Protein AF-A0A951WIL8-F1 (afdb_monomer_lite)

Foldseek 3Di:
DWKWWAAPVRDIDIDPPWQEEEEAQGRTPDIDDPDPWQEAEDEPVVVVVQQADQLLVLLVPFPDDPVRVVVLLVPDPCVVRSRPRLNVDDPVVNLVSVLSSCVRRVILEYEYEAVVVPDDLVSVVVSLVSCQPRPHHYYYYHNADHDPVSGPWYQYPVGIDLDPDDFFPVVVVRHDPFDKDKFWWAWEDDPPWIWIDTQPFTFTDDPVCCVQCVVRHGATKIKIDGLVQKDKALDDDPRWDKFFWDWDDDDPPWTWTWGDHHPDIDIYTDPDDRPDRIITMHGDQQRMWMAHPPVRTTPPPDSD

Sequence (304 aa):
MDLSIRFNSGQFYKLENAKRVFLPSTRVQSIQSETKPRVLMITPQIFERYLEKRLIDLFSSTNKSESQLKEIIKRSRFTKVLKSQFQEIALHLQIEVLQTMIECTEPDVIHLKSPDLFLQPGEIQRLLGSLFTYSGSVIVESIKPPLPEFFEYIVTETGLMDSYLPTSMDQINSFENGPRFTLSAQIIQNGTNWILCLDDLNFILPKDDCASMMGLVNQDMLANIGETSLEVSIREKAEGLKVPVKILPKRGLRLLGMIHTGKNTIFVPLPKRPPTPYLWLSIIPEQLYLFHSHTRQRIYPHKS

Structure (mmCIF, N/CA/C/O backbone):
data_AF-A0A951WIL8-F1
#
_entry.id   AF-A0A951WIL8-F1
#
loop_
_atom_site.group_PDB
_atom_site.id
_atom_site.type_symbol
_atom_site.label_atom_id
_atom_site.label_alt_id
_atom_site.label_comp_id
_atom_site.label_asym_id
_atom_site.label_entity_id
_atom_site.label_seq_id
_atom_site.pdbx_PDB_ins_code
_atom_site.Cartn_x
_atom_site.Cartn_y
_atom_site.Cartn_z
_atom_site.occupancy
_atom_site.B_iso_or_equiv
_atom_site.auth_seq_id
_atom_site.auth_comp_id
_atom_site.auth_asym_id
_atom_site.auth_atom_id
_atom_site.pdbx_PDB_model_num
ATOM 1 N N . MET A 1 1 ? -15.856 -17.133 7.878 1.00 65.25 1 MET A N 1
ATOM 2 C CA . MET A 1 1 ? -16.842 -16.105 8.261 1.00 65.25 1 MET A CA 1
ATOM 3 C C . MET A 1 1 ? -17.208 -15.405 6.981 1.00 65.25 1 MET A C 1
ATOM 5 O O . MET A 1 1 ? -16.298 -14.942 6.305 1.00 65.25 1 MET A O 1
ATOM 9 N N . ASP A 1 2 ? -18.487 -15.400 6.633 1.00 78.50 2 ASP A N 1
ATOM 10 C CA . ASP A 1 2 ? -18.939 -14.824 5.373 1.00 78.50 2 ASP A CA 1
ATOM 11 C C . ASP A 1 2 ? -19.309 -13.361 5.598 1.00 78.50 2 ASP A C 1
ATOM 13 O O . ASP A 1 2 ? -20.130 -13.032 6.463 1.00 78.50 2 ASP A O 1
ATOM 17 N N . LEU A 1 3 ? -18.664 -12.479 4.838 1.00 80.88 3 LEU A N 1
ATOM 18 C CA . LEU A 1 3 ? -18.928 -11.046 4.862 1.00 80.88 3 LEU A CA 1
ATOM 19 C C . LEU A 1 3 ? -19.879 -10.693 3.724 1.00 80.88 3 LEU A C 1
ATOM 21 O O . LEU A 1 3 ? -19.786 -11.214 2.620 1.00 80.88 3 LEU A O 1
ATOM 25 N N . SER A 1 4 ? -20.803 -9.784 3.992 1.00 83.19 4 SER A N 1
ATOM 26 C CA . SER A 1 4 ? -21.752 -9.265 3.016 1.00 83.19 4 SER A CA 1
ATOM 27 C C . SER A 1 4 ? -21.659 -7.747 2.990 1.00 83.19 4 SER A C 1
ATOM 29 O O . SER A 1 4 ? -21.859 -7.086 4.009 1.00 83.19 4 SER A O 1
ATOM 31 N N . ILE A 1 5 ? -21.349 -7.182 1.828 1.00 85.38 5 ILE A N 1
ATOM 32 C CA . ILE A 1 5 ? -21.175 -5.739 1.645 1.00 85.38 5 ILE A CA 1
ATOM 33 C C . ILE A 1 5 ? -22.284 -5.224 0.744 1.00 85.38 5 ILE A C 1
ATOM 35 O O . ILE A 1 5 ? -22.500 -5.742 -0.352 1.00 85.38 5 ILE A O 1
ATOM 39 N N . ARG A 1 6 ? -22.976 -4.182 1.210 1.00 84.00 6 ARG A N 1
ATOM 40 C CA . ARG A 1 6 ? -24.031 -3.508 0.459 1.00 84.00 6 ARG A CA 1
ATOM 41 C C . ARG A 1 6 ? -23.663 -2.053 0.212 1.00 84.00 6 ARG A C 1
ATOM 43 O O . ARG A 1 6 ? -23.378 -1.314 1.156 1.00 84.00 6 ARG A O 1
ATOM 50 N N . PHE A 1 7 ? -23.737 -1.636 -1.045 1.00 82.81 7 PHE A N 1
ATOM 51 C CA . PHE A 1 7 ? -23.522 -0.253 -1.460 1.00 82.81 7 PHE A CA 1
ATOM 52 C C . PHE A 1 7 ? -24.840 0.507 -1.581 1.00 82.81 7 PHE A C 1
ATOM 54 O O . PHE A 1 7 ? -25.894 -0.077 -1.839 1.00 82.81 7 PHE A O 1
ATOM 61 N N . ASN A 1 8 ? -24.772 1.834 -1.470 1.00 81.69 8 ASN A N 1
ATOM 62 C CA . ASN A 1 8 ? -25.915 2.712 -1.722 1.00 81.69 8 ASN A CA 1
ATOM 63 C C . ASN A 1 8 ? -26.458 2.606 -3.156 1.00 81.69 8 ASN A C 1
ATOM 65 O O . ASN A 1 8 ? -27.623 2.918 -3.381 1.00 81.69 8 ASN A O 1
ATOM 69 N N . SER A 1 9 ? -25.645 2.141 -4.111 1.00 78.31 9 SER A N 1
ATOM 70 C CA . SER A 1 9 ? -26.076 1.814 -5.478 1.00 78.31 9 SER A CA 1
ATOM 71 C C . SER A 1 9 ? -27.037 0.618 -5.545 1.00 78.31 9 SER A C 1
ATOM 73 O O . SER A 1 9 ? -27.582 0.329 -6.605 1.00 78.31 9 SER A O 1
ATOM 75 N N . GLY A 1 10 ? -27.241 -0.096 -4.433 1.00 80.00 10 GLY A N 1
ATOM 76 C CA . GLY A 1 10 ? -28.026 -1.327 -4.368 1.00 80.00 10 GLY A CA 1
ATOM 77 C C . GLY A 1 10 ? -27.222 -2.586 -4.690 1.00 80.00 10 GLY A C 1
ATOM 78 O O . GLY A 1 10 ? -27.746 -3.684 -4.520 1.00 80.00 10 GLY A O 1
ATOM 79 N N . GLN A 1 11 ? -25.957 -2.452 -5.102 1.00 81.81 11 GLN A N 1
ATOM 80 C CA . GLN A 1 11 ? -25.078 -3.596 -5.320 1.00 81.81 11 GLN A CA 1
ATOM 81 C C . GLN A 1 11 ? -24.770 -4.336 -4.019 1.00 81.81 11 GLN A C 1
ATOM 83 O O . GLN A 1 11 ? -24.640 -3.735 -2.945 1.00 81.81 11 GLN A O 1
ATOM 88 N N . PHE A 1 12 ? -24.621 -5.651 -4.152 1.00 84.44 12 PHE A N 1
ATOM 89 C CA . PHE A 1 12 ? -24.407 -6.578 -3.057 1.00 84.44 12 PHE A CA 1
ATOM 90 C C . PHE A 1 12 ? -23.293 -7.561 -3.408 1.00 84.44 12 PHE A C 1
ATOM 92 O O . PHE A 1 12 ? -23.324 -8.170 -4.476 1.00 84.44 12 PHE A O 1
ATOM 99 N N . TYR A 1 13 ? -22.348 -7.737 -2.485 1.00 85.56 13 TYR A N 1
ATOM 100 C CA . TYR A 1 13 ? -21.239 -8.675 -2.627 1.00 85.56 13 TYR A CA 1
ATOM 101 C C . TYR A 1 13 ? -21.168 -9.582 -1.407 1.00 85.56 13 TYR A C 1
ATOM 103 O O . TYR A 1 13 ? -21.036 -9.097 -0.281 1.00 85.56 13 TYR A O 1
ATOM 111 N N . LYS A 1 14 ? -21.232 -10.895 -1.645 1.00 86.69 14 LYS A N 1
ATOM 112 C CA . LYS A 1 14 ? -20.946 -11.920 -0.642 1.00 86.69 14 LYS A CA 1
ATOM 113 C C . LYS A 1 14 ? -19.489 -12.350 -0.796 1.00 86.69 14 LYS A C 1
ATOM 115 O O . LYS A 1 14 ? -19.085 -12.758 -1.880 1.00 86.69 14 LYS A O 1
ATOM 120 N N . LEU A 1 15 ? -18.714 -12.228 0.272 1.00 83.06 15 LEU A N 1
ATOM 121 C CA . LEU A 1 15 ? -17.312 -12.616 0.333 1.00 83.06 15 LEU A CA 1
ATOM 122 C C . LEU A 1 15 ? -17.178 -13.828 1.251 1.00 83.06 15 LEU A C 1
ATOM 124 O O . LEU A 1 15 ? -17.269 -13.709 2.476 1.00 83.06 15 LEU A O 1
ATOM 128 N N . GLU A 1 16 ? -16.971 -14.992 0.647 1.00 82.06 16 GLU A N 1
ATOM 129 C CA . GLU A 1 16 ? -16.794 -16.245 1.375 1.00 82.06 16 GLU A CA 1
ATOM 130 C C . GLU A 1 16 ? -15.354 -16.356 1.877 1.00 82.06 16 GLU A C 1
ATOM 132 O O . GLU A 1 16 ? -14.396 -16.174 1.126 1.00 82.06 16 GLU A O 1
ATOM 137 N N . ASN A 1 17 ? -15.196 -16.649 3.168 1.00 76.75 17 ASN A N 1
ATOM 138 C CA . ASN A 1 17 ? -13.893 -16.821 3.828 1.00 76.75 17 ASN A CA 1
ATOM 139 C C . ASN A 1 17 ? -12.924 -15.626 3.751 1.00 76.75 17 ASN A C 1
ATOM 141 O O . ASN A 1 17 ? -11.747 -15.783 4.081 1.00 76.75 17 ASN A O 1
ATOM 145 N N . ALA A 1 18 ? -13.395 -14.437 3.372 1.00 79.62 18 ALA A N 1
ATOM 146 C CA . ALA A 1 18 ? -12.561 -13.246 3.334 1.00 79.62 18 ALA A CA 1
ATOM 147 C C . ALA A 1 18 ? -12.129 -12.837 4.741 1.00 79.62 18 ALA A C 1
ATOM 149 O O . ALA A 1 18 ? -12.969 -12.550 5.595 1.00 79.62 18 ALA A O 1
ATOM 150 N N . LYS A 1 19 ? -10.815 -12.763 4.971 1.00 84.50 19 LYS A N 1
ATOM 151 C CA . LYS A 1 19 ? -10.286 -12.215 6.222 1.00 84.50 19 LYS A CA 1
ATOM 152 C C . LYS A 1 19 ? -10.034 -10.727 6.108 1.00 84.50 19 LYS A C 1
ATOM 154 O O . LYS A 1 19 ? -10.200 -10.008 7.085 1.00 84.50 19 LYS A O 1
ATOM 159 N N . ARG A 1 20 ? -9.604 -10.234 4.946 1.00 87.56 20 ARG A N 1
ATOM 160 C CA . ARG A 1 20 ? -9.191 -8.830 4.803 1.00 87.56 20 ARG A CA 1
AT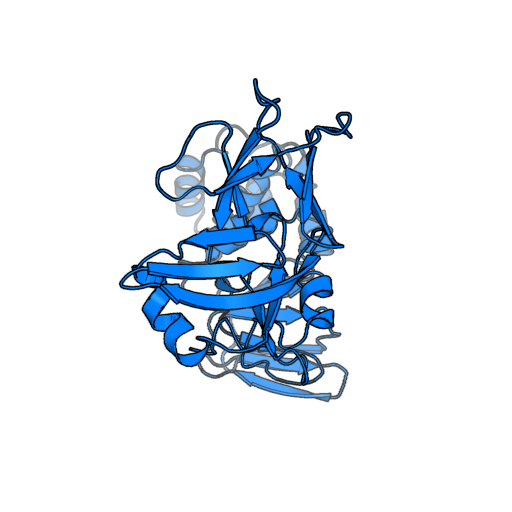OM 161 C C . ARG A 1 20 ? -9.763 -8.206 3.546 1.00 87.56 20 ARG A C 1
ATOM 163 O O . ARG A 1 20 ? -9.536 -8.706 2.447 1.00 87.56 20 ARG A O 1
ATOM 170 N N . VAL A 1 21 ? -10.488 -7.104 3.721 1.00 88.50 21 VAL A N 1
ATOM 171 C CA . VAL A 1 21 ? -11.230 -6.436 2.648 1.00 88.50 21 VAL A CA 1
ATOM 172 C C . VAL A 1 21 ? -10.950 -4.938 2.641 1.00 88.50 21 VAL A C 1
ATOM 174 O O . VAL A 1 21 ? -11.086 -4.265 3.662 1.00 88.50 21 VAL A O 1
ATOM 177 N N . PHE A 1 22 ? -10.599 -4.405 1.477 1.00 87.44 22 PHE A N 1
ATOM 178 C CA . PHE A 1 22 ? -10.530 -2.971 1.233 1.00 87.44 22 PHE A CA 1
ATOM 179 C C . PHE A 1 22 ? -11.769 -2.489 0.469 1.00 87.44 22 PHE A C 1
ATOM 181 O O . PHE A 1 22 ? -12.187 -3.096 -0.515 1.00 87.44 22 PHE A O 1
ATOM 188 N N . LEU A 1 23 ? -12.344 -1.376 0.911 1.00 85.94 23 LEU A N 1
ATOM 189 C CA . LEU A 1 23 ? -13.447 -0.667 0.275 1.00 85.94 23 LEU A CA 1
ATOM 190 C C . LEU A 1 23 ? -12.923 0.723 -0.126 1.00 85.94 23 LEU A C 1
ATOM 192 O O . LEU A 1 23 ? -12.769 1.595 0.735 1.00 85.94 23 LEU A O 1
ATOM 196 N N . PRO A 1 24 ? -12.620 0.974 -1.409 1.00 75.44 24 PRO A N 1
ATOM 197 C CA . PRO A 1 24 ? -12.312 2.316 -1.884 1.00 75.44 24 PRO A CA 1
ATOM 198 C C . PRO A 1 24 ? -13.521 3.195 -1.592 1.00 75.44 24 PRO A C 1
ATOM 200 O O . PRO A 1 24 ? -14.635 2.743 -1.828 1.00 75.44 24 PRO A O 1
ATOM 203 N N . SER A 1 25 ? -13.313 4.402 -1.060 1.00 65.81 25 SER A N 1
ATOM 204 C CA . SER A 1 25 ? -14.345 5.340 -0.594 1.00 65.81 25 SER A CA 1
ATOM 205 C C . SER A 1 25 ? -15.556 5.373 -1.523 1.00 65.81 25 SER A C 1
ATOM 207 O O . SER A 1 25 ? -15.626 6.119 -2.498 1.00 65.81 25 SER A O 1
ATOM 209 N N . THR A 1 26 ? -16.533 4.571 -1.160 1.00 59.41 26 THR A N 1
ATOM 210 C CA . THR A 1 26 ? -17.804 4.371 -1.830 1.00 59.41 26 THR A CA 1
ATOM 211 C C . THR A 1 26 ? -18.828 4.385 -0.720 1.00 59.41 26 THR A C 1
ATOM 213 O O . THR A 1 26 ? -18.512 4.085 0.436 1.00 59.41 26 THR A O 1
ATOM 216 N N . ARG A 1 27 ? -20.052 4.826 -1.006 1.00 68.69 27 ARG A N 1
ATOM 217 C CA . ARG A 1 27 ? -21.037 4.987 0.067 1.00 68.69 27 ARG A CA 1
ATOM 218 C C . ARG A 1 27 ? -21.569 3.605 0.463 1.00 68.69 27 ARG A C 1
ATOM 220 O O . ARG A 1 27 ? -22.613 3.169 -0.021 1.00 68.69 27 ARG A O 1
ATOM 227 N N . VAL A 1 28 ? -20.813 2.904 1.307 1.00 71.31 28 VAL A N 1
ATOM 228 C CA . VAL A 1 28 ? -21.174 1.616 1.900 1.00 71.31 28 VAL A CA 1
ATOM 229 C C . VAL A 1 28 ? -22.391 1.848 2.785 1.00 71.31 28 VAL A C 1
ATOM 231 O O . VAL A 1 28 ? -22.339 2.614 3.749 1.00 71.31 28 VAL A O 1
ATOM 234 N N . GLN A 1 29 ? -23.496 1.196 2.439 1.00 73.00 29 GLN A N 1
ATOM 235 C CA . GLN A 1 29 ? -24.740 1.286 3.192 1.00 73.00 29 GLN A CA 1
ATOM 236 C C . GLN A 1 29 ? -24.631 0.482 4.486 1.00 73.00 29 GLN A C 1
ATOM 238 O O . GLN A 1 29 ? -25.027 0.938 5.557 1.00 73.00 29 GLN A O 1
ATOM 243 N N . SER A 1 30 ? -24.109 -0.739 4.377 1.00 72.19 30 SER A N 1
ATOM 244 C CA . SER A 1 30 ? -23.950 -1.642 5.509 1.00 72.19 30 SER A CA 1
ATOM 245 C C . SER A 1 30 ? -22.960 -2.751 5.195 1.00 72.19 30 SER A C 1
ATOM 247 O O . SER A 1 30 ? -22.925 -3.262 4.075 1.00 72.19 30 SER A O 1
ATOM 249 N N . ILE A 1 31 ? -22.250 -3.184 6.231 1.00 71.88 31 ILE A N 1
ATOM 250 C CA . ILE A 1 31 ? -21.507 -4.438 6.251 1.00 71.88 31 ILE A CA 1
ATOM 251 C C . ILE A 1 31 ? -22.271 -5.372 7.179 1.00 71.88 31 ILE A C 1
ATOM 253 O O . ILE A 1 31 ? -22.568 -5.018 8.321 1.00 71.88 31 ILE A O 1
ATOM 257 N N . GLN A 1 32 ? -22.621 -6.541 6.670 1.00 67.69 32 GLN A N 1
ATOM 258 C CA . GLN A 1 32 ? -23.307 -7.589 7.405 1.00 67.69 32 GLN A CA 1
ATOM 259 C C . GLN A 1 32 ? -22.428 -8.835 7.437 1.00 67.69 32 GLN A C 1
ATOM 261 O O . GLN A 1 32 ? -21.607 -9.064 6.554 1.00 67.69 32 GLN A O 1
ATOM 266 N N . SER A 1 33 ? -22.604 -9.635 8.474 1.00 65.50 33 SER A N 1
ATOM 267 C CA . SER A 1 33 ? -22.011 -10.959 8.598 1.00 65.50 33 SER A CA 1
ATOM 268 C C . SER A 1 33 ? -23.130 -11.934 8.921 1.00 65.50 33 SER A C 1
ATOM 270 O O . SER A 1 33 ? -24.088 -11.562 9.604 1.00 65.50 33 SER A O 1
ATOM 272 N N . GLU A 1 34 ? -23.007 -13.169 8.439 1.00 62.53 34 GLU A N 1
ATOM 273 C CA . GLU A 1 34 ? -23.993 -14.226 8.686 1.00 62.53 34 GLU A CA 1
ATOM 274 C C . GLU A 1 34 ? -24.161 -14.541 10.182 1.00 62.53 34 GLU A C 1
ATOM 276 O O . GLU A 1 34 ? -25.260 -14.846 10.643 1.00 62.53 34 GLU A O 1
ATOM 281 N N . THR A 1 35 ? -23.095 -14.398 10.972 1.00 63.50 35 THR A N 1
ATOM 282 C CA . THR A 1 35 ? -23.150 -14.438 12.440 1.00 63.50 35 THR A CA 1
ATOM 283 C C . THR A 1 35 ? -23.164 -13.019 13.002 1.00 63.50 35 THR A C 1
ATOM 285 O O . THR A 1 35 ? -22.538 -12.144 12.411 1.00 63.50 35 THR A O 1
ATOM 288 N N . LYS A 1 36 ? -23.846 -12.773 14.138 1.00 67.38 36 LYS A N 1
ATOM 289 C CA . LYS A 1 36 ? -23.765 -11.495 14.880 1.00 67.38 36 LYS A CA 1
ATOM 290 C C . LYS A 1 36 ? -22.352 -11.347 15.456 1.00 67.38 36 LYS A C 1
ATOM 292 O O . LYS A 1 36 ? -22.097 -11.926 16.513 1.00 67.38 36 LYS A O 1
ATOM 297 N N . PRO A 1 37 ? -21.439 -10.602 14.816 1.00 74.19 37 PRO A N 1
ATOM 298 C CA . PRO A 1 37 ? -20.071 -10.537 15.281 1.00 74.19 37 PRO A CA 1
ATOM 299 C C . PRO A 1 37 ? -19.943 -9.449 16.336 1.00 74.19 37 PRO A C 1
ATOM 301 O O . PRO A 1 37 ? -20.662 -8.446 16.324 1.00 74.19 37 PRO A O 1
ATOM 304 N N . ARG A 1 38 ? -18.953 -9.586 17.207 1.00 80.94 38 ARG A N 1
ATOM 305 C CA . ARG A 1 38 ? -18.407 -8.457 17.952 1.00 80.94 38 ARG A CA 1
ATOM 306 C C . ARG A 1 38 ? -17.649 -7.585 16.961 1.00 80.94 38 ARG A C 1
ATOM 308 O O . ARG A 1 38 ? -16.561 -7.939 16.517 1.00 80.94 38 ARG A O 1
ATOM 315 N N . VAL A 1 39 ? -18.242 -6.463 16.578 1.00 82.75 39 VAL A N 1
ATOM 316 C CA . VAL A 1 39 ? -17.628 -5.528 15.632 1.00 82.75 39 VAL A CA 1
ATOM 317 C C . VAL A 1 39 ? -16.997 -4.373 16.397 1.00 82.75 39 VAL A C 1
ATOM 319 O O . VAL A 1 39 ? -17.682 -3.686 17.155 1.00 82.75 39 VAL A O 1
ATOM 322 N N . LEU A 1 40 ? -15.711 -4.123 16.158 1.00 86.50 40 LEU A N 1
ATOM 323 C CA . LEU A 1 40 ? -15.056 -2.884 16.557 1.00 86.50 40 LEU A CA 1
ATOM 324 C C . LEU A 1 40 ? -15.017 -1.938 15.357 1.00 86.50 40 LEU A C 1
ATOM 326 O O . LEU A 1 40 ? -14.258 -2.143 14.412 1.00 86.50 40 LEU A O 1
ATOM 330 N N . MET A 1 41 ? -15.842 -0.895 15.401 1.00 87.44 41 MET A N 1
ATOM 331 C CA . MET A 1 41 ? -15.862 0.141 14.372 1.00 87.44 41 MET A CA 1
ATOM 332 C C . MET A 1 41 ? -15.038 1.346 14.830 1.00 87.44 41 MET A C 1
ATOM 334 O O . MET A 1 41 ? -15.344 1.957 15.853 1.00 87.44 41 MET A O 1
ATOM 338 N N . ILE A 1 42 ? -14.011 1.698 14.061 1.00 88.81 42 ILE A N 1
ATOM 339 C CA . ILE A 1 42 ? -13.170 2.875 14.287 1.00 88.81 42 ILE A CA 1
ATOM 340 C C . ILE A 1 42 ? -13.482 3.875 13.178 1.00 88.81 42 ILE A C 1
ATOM 342 O O . ILE A 1 42 ? -13.051 3.716 12.039 1.00 88.81 42 ILE A O 1
ATOM 346 N N . THR A 1 43 ? -14.280 4.885 13.516 1.00 89.06 43 THR A N 1
ATOM 347 C CA . THR A 1 43 ? -14.623 6.011 12.634 1.00 89.06 43 THR A CA 1
ATOM 348 C C . THR A 1 43 ? -13.876 7.273 13.072 1.00 89.06 43 THR A C 1
ATOM 350 O O . THR A 1 43 ? -13.419 7.317 14.218 1.00 89.06 43 THR A O 1
ATOM 353 N N . PRO A 1 44 ? -13.820 8.335 12.245 1.00 87.56 44 PRO A N 1
ATOM 354 C CA . PRO A 1 44 ? -13.221 9.605 12.651 1.00 87.56 44 PRO A CA 1
ATOM 355 C C . PRO A 1 44 ? -13.891 10.167 13.908 1.00 87.56 44 PRO A C 1
ATOM 357 O O . PRO A 1 44 ? -13.210 10.549 14.846 1.00 87.56 44 PRO A O 1
ATOM 360 N N . GLN A 1 45 ? -15.224 10.096 13.997 1.00 87.81 45 GLN A N 1
ATOM 361 C CA . GLN A 1 45 ? -15.968 10.600 15.157 1.00 87.81 45 GLN A CA 1
ATOM 362 C C . GLN A 1 45 ? -15.689 9.792 16.430 1.00 87.81 45 GLN A C 1
ATOM 364 O O . GLN A 1 45 ? -15.664 10.340 17.530 1.00 87.81 45 GLN A O 1
ATOM 369 N N . ILE A 1 46 ? -15.522 8.470 16.310 1.00 85.62 46 ILE A N 1
ATOM 370 C CA . ILE A 1 46 ? -15.161 7.620 17.451 1.00 85.62 46 ILE A CA 1
ATOM 371 C C . ILE A 1 46 ? -13.719 7.905 17.875 1.00 85.62 46 ILE A C 1
ATOM 373 O O . ILE A 1 46 ? -13.457 8.026 19.069 1.00 85.62 46 ILE A O 1
ATOM 377 N N . PHE A 1 47 ? -12.807 8.056 16.913 1.00 85.38 47 PHE A N 1
ATOM 378 C CA . PHE A 1 47 ? -11.411 8.377 17.178 1.00 85.38 47 PHE A CA 1
ATOM 379 C C . PHE A 1 47 ? -11.259 9.753 17.843 1.00 85.38 47 PHE A C 1
ATOM 381 O O . PHE A 1 47 ? -10.578 9.862 18.858 1.00 85.38 47 PHE A O 1
ATOM 388 N N . GLU A 1 48 ? -11.974 10.774 17.368 1.00 86.12 48 GLU A N 1
ATOM 389 C CA . GLU A 1 48 ? -12.045 12.100 18.000 1.00 86.12 48 GLU A CA 1
ATOM 390 C C . GLU A 1 48 ? -12.527 12.010 19.453 1.00 86.12 48 GLU A C 1
ATOM 392 O O . GLU A 1 48 ? -11.929 12.599 20.349 1.00 86.12 48 GLU A O 1
ATOM 397 N N . ARG A 1 49 ? -13.545 11.187 19.729 1.00 86.12 49 ARG A N 1
ATOM 398 C CA . ARG A 1 49 ? -13.998 10.930 21.108 1.00 86.12 49 ARG A CA 1
ATOM 399 C C . ARG A 1 49 ? -12.958 10.213 21.966 1.00 86.12 49 ARG A C 1
ATOM 401 O O . ARG A 1 49 ? -13.068 10.255 23.190 1.00 86.12 49 ARG A O 1
ATOM 408 N N . TYR A 1 50 ? -12.000 9.505 21.371 1.00 88.12 50 TYR A N 1
ATOM 409 C CA . TYR A 1 50 ? -10.903 8.893 22.117 1.00 88.12 50 TYR A CA 1
ATOM 410 C C . TYR A 1 50 ? -9.847 9.919 22.519 1.00 88.12 50 TYR A C 1
ATOM 412 O O . TYR A 1 50 ? -9.296 9.772 23.605 1.00 88.12 50 TYR A O 1
ATOM 420 N N . LEU A 1 51 ? -9.612 10.965 21.714 1.00 84.69 51 LEU A N 1
ATOM 421 C CA . LEU A 1 51 ? -8.596 12.002 21.963 1.00 84.69 51 LEU A CA 1
ATOM 422 C C . LEU A 1 51 ? -8.725 12.645 23.348 1.00 84.69 51 LEU A C 1
ATOM 424 O O . LEU A 1 51 ? -7.723 12.808 24.045 1.00 84.69 51 LEU A O 1
ATOM 428 N N . GLU A 1 52 ? -9.955 12.930 23.774 1.00 86.19 52 GLU A N 1
ATOM 429 C CA . GLU A 1 52 ? -10.246 13.583 25.056 1.00 86.19 52 GLU A CA 1
ATOM 430 C C . GLU A 1 52 ? -10.278 12.614 26.251 1.00 86.19 52 GLU A C 1
ATOM 432 O O . GLU A 1 52 ? -10.293 13.038 27.410 1.00 86.19 52 GLU A O 1
ATOM 437 N N . LYS A 1 53 ? -10.287 11.298 26.005 1.00 88.25 53 LYS A N 1
ATOM 438 C CA . LYS A 1 53 ? -10.326 10.296 27.073 1.00 88.25 53 LYS A CA 1
ATOM 439 C C . LYS A 1 53 ? -8.936 10.048 27.640 1.00 88.25 53 LYS A C 1
ATOM 441 O O . LYS A 1 53 ? -7.931 10.035 26.929 1.00 88.25 53 LYS A O 1
ATOM 446 N N . ARG A 1 54 ? -8.880 9.767 28.944 1.00 86.00 54 ARG A N 1
ATOM 447 C CA . ARG A 1 54 ? -7.669 9.201 29.550 1.00 86.00 54 ARG A CA 1
ATOM 448 C C . ARG A 1 54 ? -7.481 7.781 29.045 1.00 86.00 54 ARG A C 1
ATOM 450 O O . ARG A 1 54 ? -8.463 7.062 28.858 1.00 86.00 54 ARG A O 1
ATOM 457 N N . LEU A 1 55 ? -6.231 7.352 28.897 1.00 82.31 55 LEU A N 1
ATOM 458 C CA . LEU A 1 55 ? -5.931 6.010 28.385 1.00 82.31 55 LEU A CA 1
ATOM 459 C C . LEU A 1 55 ? -6.635 4.912 29.187 1.00 82.31 55 LEU A C 1
ATOM 461 O O . LEU A 1 55 ? -7.194 3.988 28.610 1.00 82.31 55 LEU A O 1
ATOM 465 N N . ILE A 1 56 ? -6.668 5.036 30.516 1.00 79.56 56 ILE A N 1
ATOM 466 C CA . ILE A 1 56 ? -7.347 4.061 31.380 1.00 79.56 56 ILE A CA 1
ATOM 467 C C . ILE A 1 56 ? -8.853 3.937 31.092 1.00 79.56 56 ILE A C 1
ATOM 469 O O . ILE A 1 56 ? -9.409 2.844 31.178 1.00 79.56 56 ILE A O 1
ATOM 473 N N . ASP A 1 57 ? -9.495 5.035 30.686 1.00 83.38 57 ASP A N 1
ATOM 474 C CA . ASP A 1 57 ? -10.929 5.091 30.396 1.00 83.38 57 ASP A CA 1
ATOM 475 C C . ASP A 1 57 ? -11.260 4.497 29.013 1.00 83.38 57 ASP A C 1
ATOM 477 O O . ASP A 1 57 ? -12.419 4.200 28.725 1.00 83.38 57 ASP A O 1
ATOM 481 N N . LEU A 1 58 ? -10.260 4.299 28.146 1.00 82.50 58 LEU A N 1
ATOM 482 C CA . LEU A 1 58 ? -10.433 3.593 26.873 1.00 82.50 58 LEU A CA 1
ATOM 483 C C . LEU A 1 58 ? -10.569 2.080 27.089 1.00 82.50 58 LEU A C 1
ATOM 485 O O . LEU A 1 58 ? -11.401 1.429 26.454 1.00 82.50 58 LEU A O 1
ATOM 489 N N . PHE A 1 59 ? -9.804 1.524 28.031 1.00 77.75 59 PHE A N 1
ATOM 490 C CA . PHE A 1 59 ? -9.766 0.083 28.302 1.00 77.75 59 PHE A CA 1
ATOM 491 C C . PHE A 1 59 ? -10.912 -0.419 29.194 1.00 77.75 59 PHE A C 1
ATOM 493 O O . PHE A 1 59 ? -11.199 -1.617 29.207 1.00 77.75 59 PHE A O 1
ATOM 500 N N . SER A 1 60 ? -11.599 0.473 29.910 1.00 69.50 60 SER A N 1
ATOM 501 C CA . SER A 1 60 ? -12.703 0.120 30.819 1.00 69.50 60 SER A CA 1
ATOM 502 C C . SER A 1 60 ? -13.940 -0.444 30.109 1.00 69.50 60 SER A C 1
ATOM 504 O O . SER A 1 60 ? -14.770 -1.085 30.743 1.00 69.50 60 SER A O 1
ATOM 506 N N . SER A 1 61 ? -14.052 -0.235 28.794 1.00 67.38 61 SER A N 1
ATOM 507 C CA . SER A 1 61 ? -15.152 -0.732 27.954 1.00 67.38 61 SER A CA 1
ATOM 508 C C . SER A 1 61 ? -14.912 -2.125 27.350 1.00 67.38 61 SER A C 1
ATOM 510 O O . SER A 1 61 ? -15.717 -2.603 26.554 1.00 67.38 61 SER A O 1
ATOM 512 N N . THR A 1 62 ? -13.798 -2.774 27.697 1.00 72.44 62 THR A N 1
ATOM 513 C CA . THR A 1 62 ? -13.413 -4.077 27.135 1.00 72.44 62 THR A CA 1
ATOM 514 C C . THR A 1 62 ? -14.057 -5.241 27.896 1.00 72.44 62 THR A C 1
ATOM 516 O O . THR A 1 62 ? -14.456 -5.110 29.049 1.00 72.44 62 THR A O 1
ATOM 519 N N . ASN A 1 63 ? -14.109 -6.420 27.269 1.00 69.00 63 ASN A N 1
ATOM 520 C CA . ASN A 1 63 ? -14.647 -7.645 27.881 1.00 69.00 63 ASN A CA 1
ATOM 521 C C . ASN A 1 63 ? -13.672 -8.322 28.868 1.00 69.00 63 ASN A C 1
ATOM 523 O O . ASN A 1 63 ? -13.902 -9.458 29.284 1.00 69.00 63 ASN A O 1
ATOM 527 N N . LYS A 1 64 ? -12.550 -7.677 29.199 1.00 73.31 64 LYS A N 1
ATOM 528 C CA . LYS A 1 64 ? -11.521 -8.234 30.081 1.00 73.31 64 LYS A CA 1
ATOM 529 C C . LYS A 1 64 ? -11.841 -7.895 31.534 1.00 73.31 64 LYS A C 1
ATOM 531 O O . LYS A 1 64 ? -12.300 -6.796 31.840 1.00 73.31 64 LYS A O 1
ATOM 536 N N . SER A 1 65 ? -11.571 -8.829 32.445 1.00 72.12 65 SER A N 1
ATOM 537 C CA . SER A 1 65 ? -11.698 -8.553 33.878 1.00 72.12 65 SER A CA 1
ATOM 538 C C . SER A 1 65 ? -10.714 -7.459 34.309 1.00 72.12 65 SER A C 1
ATOM 540 O O . SER A 1 65 ? -9.673 -7.248 33.683 1.00 72.12 65 SER A O 1
ATOM 542 N N . GLU A 1 66 ? -10.988 -6.790 35.430 1.00 69.25 66 GLU A N 1
ATOM 543 C CA . GLU A 1 66 ? -10.096 -5.753 35.964 1.00 69.25 66 GLU A CA 1
ATOM 544 C C . GLU A 1 66 ? -8.666 -6.280 36.218 1.00 69.25 66 GLU A C 1
ATOM 546 O O . GLU A 1 66 ? -7.684 -5.567 36.006 1.00 69.25 66 GLU A O 1
ATOM 551 N N . SER A 1 67 ? -8.526 -7.544 36.633 1.00 72.94 67 SER A N 1
ATOM 552 C CA . SER A 1 67 ? -7.224 -8.192 36.828 1.00 72.94 67 SER A CA 1
ATOM 553 C C . SER A 1 67 ? -6.480 -8.430 35.510 1.00 72.94 67 SER A C 1
ATOM 555 O O . SER A 1 67 ? -5.286 -8.142 35.437 1.00 72.94 67 SER A O 1
ATOM 557 N N . GLN A 1 68 ? -7.180 -8.876 34.462 1.00 73.25 68 GLN A N 1
ATOM 558 C CA . GLN A 1 68 ? -6.616 -9.069 33.121 1.00 73.25 68 GLN A CA 1
ATOM 559 C C . GLN A 1 68 ? -6.201 -7.738 32.492 1.00 73.25 68 GLN A C 1
ATOM 561 O O . GLN A 1 68 ? -5.095 -7.619 31.969 1.00 73.25 68 GLN A O 1
ATOM 566 N N . LEU A 1 69 ? -7.045 -6.710 32.614 1.00 70.56 69 LEU A N 1
ATOM 567 C CA . LEU A 1 69 ? -6.720 -5.356 32.175 1.00 70.56 69 LEU A CA 1
ATOM 568 C C . LEU A 1 69 ? -5.472 -4.826 32.873 1.00 70.56 69 LEU A C 1
ATOM 570 O O . LEU A 1 69 ? -4.572 -4.320 32.210 1.00 70.56 69 LEU A O 1
ATOM 574 N N . LYS A 1 70 ? -5.369 -4.991 34.198 1.00 71.94 70 LYS A N 1
ATOM 575 C CA . LYS A 1 70 ? -4.173 -4.594 34.956 1.00 71.94 70 LYS A CA 1
ATOM 576 C C . LYS A 1 70 ? -2.919 -5.317 34.477 1.00 71.94 70 LYS A C 1
ATOM 578 O O . LYS A 1 70 ? -1.852 -4.711 34.477 1.00 71.94 70 LYS A O 1
ATOM 583 N N . GLU A 1 71 ? -3.015 -6.584 34.091 1.00 76.69 71 GLU A N 1
ATOM 584 C CA . GLU A 1 71 ? -1.870 -7.352 33.606 1.00 76.69 71 GLU A CA 1
ATOM 585 C C . GLU A 1 71 ? -1.422 -6.915 32.205 1.00 76.69 71 GLU A C 1
ATO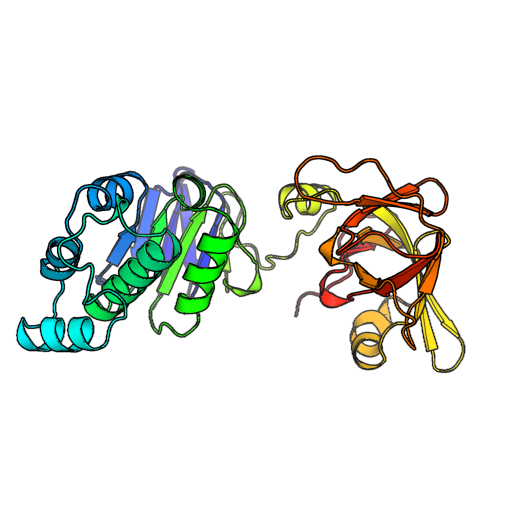M 587 O O . GLU A 1 71 ? -0.233 -6.667 31.999 1.00 76.69 71 GLU A O 1
ATOM 592 N N . ILE A 1 72 ? -2.366 -6.733 31.277 1.00 72.31 72 ILE A N 1
ATOM 593 C CA . ILE A 1 72 ? -2.107 -6.212 29.924 1.00 72.31 72 ILE A CA 1
ATOM 594 C C . ILE A 1 72 ? -1.484 -4.818 30.016 1.00 72.31 72 ILE A C 1
ATOM 596 O O . ILE A 1 72 ? -0.432 -4.544 29.439 1.00 72.31 72 ILE A O 1
ATOM 600 N N . ILE A 1 73 ? -2.082 -3.956 30.839 1.00 69.94 73 ILE A N 1
ATOM 601 C CA . ILE A 1 73 ? -1.605 -2.600 31.069 1.00 69.94 73 ILE A CA 1
ATOM 602 C C . ILE A 1 73 ? -0.203 -2.603 31.688 1.00 69.94 73 ILE A C 1
ATOM 604 O O . ILE A 1 73 ? 0.650 -1.873 31.192 1.00 69.94 73 ILE A O 1
ATOM 608 N N . LYS A 1 74 ? 0.073 -3.434 32.707 1.00 73.31 74 LYS A N 1
ATOM 609 C CA . LYS A 1 74 ? 1.407 -3.556 33.336 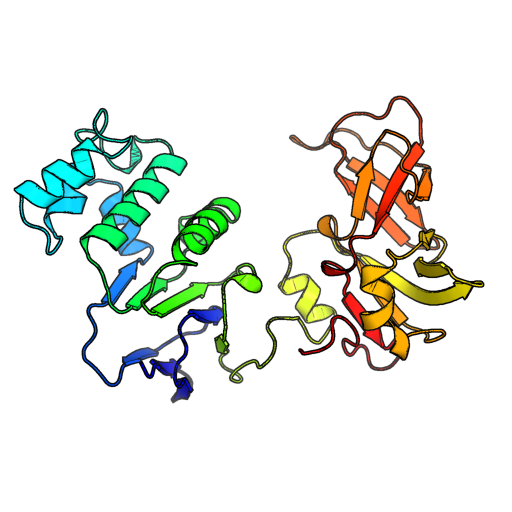1.00 73.31 74 LYS A CA 1
ATOM 610 C C . LYS A 1 74 ? 2.496 -3.992 32.357 1.00 73.31 74 LYS A C 1
ATOM 612 O O . LYS A 1 74 ? 3.652 -3.619 32.538 1.00 73.31 74 LYS A O 1
ATOM 617 N N . ARG A 1 75 ? 2.144 -4.809 31.362 1.00 69.69 75 ARG A N 1
ATOM 618 C CA . ARG A 1 75 ? 3.066 -5.272 30.313 1.00 69.69 75 ARG A CA 1
ATOM 619 C C . ARG A 1 75 ? 3.231 -4.247 29.186 1.00 69.69 75 ARG A C 1
ATOM 621 O O . ARG A 1 75 ? 4.169 -4.356 28.401 1.00 69.69 75 ARG A O 1
ATOM 628 N N . SER A 1 76 ? 2.365 -3.237 29.123 1.00 67.81 76 SER A N 1
ATOM 629 C CA . SER A 1 76 ? 2.414 -2.200 28.099 1.00 67.81 76 SER A CA 1
ATOM 630 C C . SER A 1 76 ? 3.454 -1.111 28.386 1.00 67.81 76 SER A C 1
ATOM 632 O O . SER A 1 76 ? 3.728 -0.732 29.534 1.00 67.81 76 SER A O 1
ATOM 634 N N . ARG A 1 77 ? 3.972 -0.508 27.313 1.00 70.62 77 ARG A N 1
ATOM 635 C CA . ARG A 1 77 ? 4.894 0.637 27.387 1.00 70.62 77 ARG A CA 1
ATOM 636 C C . ARG A 1 77 ? 4.233 1.911 27.918 1.00 70.62 77 ARG A C 1
ATOM 638 O O . ARG A 1 77 ? 4.934 2.800 28.399 1.00 70.62 77 ARG A O 1
ATOM 645 N N . PHE A 1 78 ? 2.902 1.991 27.900 1.00 74.12 78 PHE A N 1
ATOM 646 C CA . PHE A 1 78 ? 2.152 3.166 28.342 1.00 74.12 78 PHE A CA 1
ATOM 647 C C . PHE A 1 78 ? 1.748 3.137 29.823 1.00 74.12 78 PH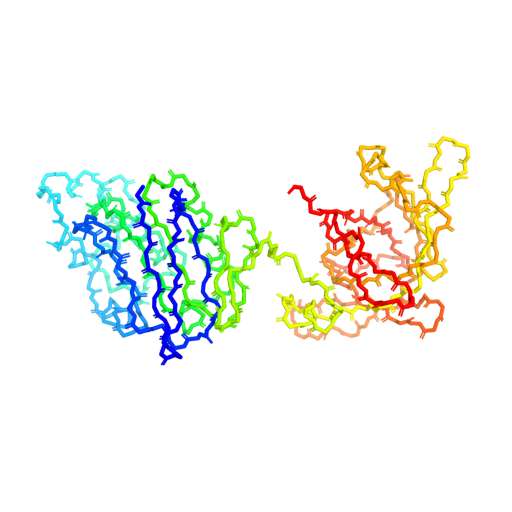E A C 1
ATOM 649 O O . PHE A 1 78 ? 1.088 4.066 30.280 1.00 74.12 78 PHE A O 1
ATOM 656 N N . THR A 1 79 ? 2.229 2.175 30.626 1.00 72.38 79 THR A N 1
ATOM 657 C CA . THR A 1 79 ? 1.983 2.135 32.086 1.00 72.38 79 THR A CA 1
ATOM 658 C C . THR A 1 79 ? 2.272 3.478 32.780 1.00 72.38 79 THR A C 1
ATOM 660 O O . THR A 1 79 ? 1.543 3.899 33.678 1.00 72.38 79 THR A O 1
ATOM 663 N N . LYS A 1 80 ? 3.317 4.189 32.333 1.00 74.50 80 LYS A N 1
ATOM 664 C CA . LYS A 1 80 ? 3.734 5.491 32.885 1.00 74.50 80 LYS A CA 1
ATOM 665 C C . LYS A 1 80 ? 2.855 6.672 32.448 1.00 74.50 80 LYS A C 1
ATOM 667 O O . LYS A 1 80 ? 2.932 7.724 33.070 1.00 74.50 80 LYS A O 1
ATOM 672 N N . VAL A 1 81 ? 2.033 6.501 31.412 1.00 76.00 81 VAL A N 1
ATOM 673 C CA . VAL A 1 81 ? 1.199 7.555 30.803 1.00 76.00 81 VAL A CA 1
ATOM 674 C C . VAL A 1 81 ? -0.297 7.226 30.840 1.00 76.00 81 VAL A C 1
ATOM 676 O O . VAL A 1 81 ? -1.097 7.937 30.254 1.00 76.00 81 VAL A O 1
ATOM 679 N N . LEU A 1 82 ? -0.723 6.192 31.576 1.00 75.88 82 LEU A N 1
ATOM 680 C CA . LEU A 1 82 ? -2.139 5.784 31.673 1.00 75.88 82 LEU A CA 1
ATOM 681 C C . LEU A 1 82 ? -3.099 6.888 32.132 1.00 75.88 82 LEU A C 1
ATOM 683 O O . LEU A 1 82 ? -4.291 6.844 31.829 1.00 75.88 82 LEU A O 1
ATOM 687 N N . LYS A 1 83 ? -2.582 7.828 32.930 1.00 79.44 83 LYS A N 1
ATOM 688 C CA . LYS A 1 83 ? -3.340 8.972 33.445 1.00 79.44 83 LYS A CA 1
ATOM 689 C C . LYS A 1 83 ? -3.413 10.129 32.447 1.00 79.44 83 LYS A C 1
ATOM 691 O O . LYS A 1 83 ? -4.264 10.993 32.633 1.00 79.44 83 LYS A O 1
ATOM 696 N N . SER A 1 84 ? -2.538 10.145 31.442 1.00 85.50 84 SER A N 1
ATOM 697 C CA . SER A 1 84 ? -2.527 11.146 30.378 1.00 85.50 84 SER A CA 1
ATOM 698 C C . SER A 1 84 ? -3.740 10.979 29.472 1.00 85.50 84 SER A C 1
ATOM 700 O O . SER A 1 84 ? -4.314 9.886 29.359 1.00 85.50 84 SER A O 1
ATOM 702 N N . GLN A 1 85 ? -4.129 12.071 28.821 1.00 88.06 85 GLN A N 1
ATOM 703 C CA . GLN A 1 85 ? -5.123 12.010 27.757 1.00 88.06 85 GLN A CA 1
ATOM 704 C C . GLN A 1 85 ? -4.526 11.329 26.521 1.00 88.06 85 GLN A C 1
ATOM 706 O O . GLN A 1 85 ? -3.320 11.400 26.276 1.00 88.06 85 GLN A O 1
ATOM 711 N N . PHE A 1 86 ? -5.369 10.671 25.728 1.00 87.12 86 PHE A N 1
ATOM 712 C CA . PHE A 1 86 ? -4.939 9.993 24.505 1.00 87.12 86 PHE A CA 1
ATOM 713 C C . PHE A 1 86 ? -4.254 10.951 23.522 1.00 87.12 86 PHE A C 1
ATOM 715 O O . PHE A 1 86 ? -3.235 10.601 22.937 1.00 87.12 86 PHE A O 1
ATOM 722 N N . GLN A 1 87 ? -4.737 12.188 23.404 1.00 88.94 87 GLN A N 1
ATOM 723 C CA . GLN A 1 87 ? -4.118 13.204 22.547 1.00 88.94 87 GLN A CA 1
ATOM 724 C C . GLN A 1 87 ? -2.749 13.714 23.030 1.00 88.94 87 GLN A C 1
ATOM 726 O O . GLN A 1 87 ? -1.970 14.222 22.228 1.00 88.94 87 GLN A O 1
ATOM 731 N N . GLU A 1 88 ? -2.439 13.594 24.324 1.00 88.81 88 GLU A N 1
ATOM 732 C CA . GLU A 1 88 ? -1.204 14.136 24.917 1.00 88.81 88 GLU A CA 1
ATOM 733 C C . GLU A 1 88 ? 0.007 13.219 24.711 1.00 88.81 88 GLU A C 1
ATOM 735 O O . GLU A 1 88 ? 1.154 13.640 24.875 1.00 88.81 88 GLU A O 1
ATOM 740 N N . ILE A 1 89 ? -0.229 11.951 24.374 1.00 87.25 89 ILE A N 1
ATOM 741 C CA . ILE A 1 89 ? 0.840 10.993 24.101 1.00 87.25 89 ILE A CA 1
ATOM 742 C C . ILE A 1 89 ? 1.258 11.052 22.632 1.00 87.25 89 ILE A C 1
ATOM 744 O O . ILE A 1 89 ? 0.473 11.385 21.745 1.00 87.25 89 ILE A O 1
ATOM 748 N N . ALA A 1 90 ? 2.514 10.691 22.368 1.00 84.88 90 ALA A N 1
ATOM 749 C CA . ALA A 1 90 ? 3.038 10.639 21.010 1.00 84.88 90 ALA A CA 1
ATOM 750 C C . ALA A 1 90 ? 2.183 9.725 20.115 1.00 84.88 90 ALA A C 1
ATOM 752 O O . ALA A 1 90 ? 1.729 8.667 20.544 1.00 84.88 90 ALA A O 1
ATOM 753 N N . LEU A 1 91 ? 2.025 10.091 18.845 1.00 81.81 91 LEU A N 1
ATOM 754 C CA . LEU A 1 91 ? 1.140 9.409 17.892 1.00 81.81 91 LEU A CA 1
ATOM 755 C C . LEU A 1 91 ? 1.456 7.911 17.709 1.00 81.81 91 LEU A C 1
ATOM 757 O O . LEU A 1 91 ? 0.567 7.068 17.614 1.00 81.81 91 LEU A O 1
ATOM 761 N N . HIS A 1 92 ? 2.735 7.537 17.780 1.00 80.88 92 HIS A N 1
ATOM 762 C CA . HIS A 1 92 ? 3.143 6.132 17.785 1.00 80.88 92 HIS A CA 1
ATOM 763 C C . HIS A 1 92 ? 2.666 5.370 19.041 1.00 80.88 92 HIS A C 1
ATOM 765 O O . HIS A 1 92 ? 2.416 4.174 18.971 1.00 80.88 92 HIS A O 1
ATOM 771 N N . LEU A 1 93 ? 2.491 6.027 20.187 1.00 83.38 93 LEU A N 1
ATOM 772 C CA . LEU A 1 93 ? 1.875 5.409 21.365 1.00 83.38 93 LEU A CA 1
ATOM 773 C C . LEU A 1 93 ? 0.350 5.344 21.221 1.00 83.38 93 LEU A C 1
ATOM 775 O O . LEU A 1 93 ? -0.255 4.383 21.683 1.00 83.38 93 LEU A O 1
ATOM 779 N N . GLN A 1 94 ? -0.274 6.309 20.539 1.00 85.38 94 GLN A N 1
ATOM 780 C CA . GLN A 1 94 ? -1.719 6.292 20.275 1.00 85.38 94 GLN A CA 1
ATOM 781 C C . GLN A 1 94 ? -2.132 5.063 19.452 1.00 85.38 94 GLN A C 1
ATOM 783 O O . GLN A 1 94 ? -3.089 4.368 19.786 1.00 85.38 94 GLN A O 1
ATOM 788 N N . ILE A 1 95 ? -1.363 4.731 18.415 1.00 84.69 95 ILE A N 1
ATOM 789 C CA . ILE A 1 95 ? -1.588 3.520 17.612 1.00 84.69 95 ILE A CA 1
ATOM 790 C C . ILE A 1 95 ? -1.348 2.245 18.441 1.00 84.69 95 ILE A C 1
ATOM 792 O O . ILE A 1 95 ? -2.102 1.289 18.296 1.00 84.69 95 ILE A O 1
ATOM 796 N N . GLU A 1 96 ? -0.341 2.215 19.323 1.00 84.69 96 GLU A N 1
ATOM 797 C CA . GLU A 1 96 ? -0.115 1.064 20.226 1.00 84.69 96 GLU A CA 1
ATOM 798 C C . GLU A 1 96 ? -1.276 0.867 21.213 1.00 84.69 96 GLU A C 1
ATOM 800 O O . GLU A 1 96 ? -1.670 -0.259 21.520 1.00 84.69 96 GLU A O 1
ATOM 805 N N . VAL A 1 97 ? -1.879 1.961 21.678 1.00 86.12 97 VAL A N 1
ATOM 806 C CA . VAL A 1 97 ? -3.093 1.916 22.498 1.00 86.12 97 VAL A CA 1
ATOM 807 C C . VAL A 1 97 ? -4.263 1.342 21.698 1.00 86.12 97 VAL A C 1
ATOM 809 O O . VAL A 1 97 ? -4.937 0.454 22.212 1.00 86.12 97 VAL A O 1
ATOM 812 N N . LEU A 1 98 ? -4.475 1.761 20.441 1.00 85.75 98 LEU A N 1
ATOM 813 C CA . LEU A 1 98 ? -5.505 1.165 19.576 1.00 85.75 98 LEU A CA 1
ATOM 814 C C . LEU A 1 98 ? -5.294 -0.345 19.392 1.00 85.75 98 LEU A C 1
ATOM 816 O O . LEU A 1 98 ? -6.244 -1.113 19.523 1.00 85.75 98 LEU A O 1
ATOM 820 N N . GLN A 1 99 ? -4.054 -0.773 19.138 1.00 84.62 99 GLN A N 1
ATOM 821 C CA . GLN A 1 99 ? -3.690 -2.192 19.030 1.00 84.62 99 GLN A CA 1
ATOM 822 C C . GLN A 1 99 ? -4.054 -2.953 20.306 1.00 84.62 99 GLN A C 1
ATOM 824 O O . GLN A 1 99 ? -4.725 -3.979 20.261 1.00 84.62 99 GLN A O 1
ATOM 829 N N . THR A 1 100 ? -3.711 -2.393 21.461 1.00 83.88 100 THR A N 1
ATOM 830 C CA . THR A 1 100 ? -4.014 -3.014 22.754 1.00 83.88 100 THR A CA 1
ATOM 831 C C . THR A 1 100 ? -5.517 -3.037 23.030 1.00 83.88 100 THR A C 1
ATOM 833 O O . THR A 1 100 ? -6.028 -3.985 23.621 1.00 83.88 100 THR A O 1
ATOM 836 N N . MET A 1 101 ? -6.265 -2.022 22.586 1.00 83.25 101 MET A N 1
ATOM 837 C CA . MET A 1 101 ? -7.727 -2.027 22.674 1.00 83.25 101 MET A CA 1
ATOM 838 C C . MET A 1 101 ? -8.326 -3.161 21.842 1.00 83.25 101 MET A C 1
ATOM 840 O O . MET A 1 101 ? -9.235 -3.832 22.327 1.00 83.25 101 MET A O 1
ATOM 844 N N . ILE A 1 102 ? -7.811 -3.396 20.632 1.00 85.19 102 ILE A N 1
ATOM 845 C CA . ILE A 1 102 ? -8.204 -4.511 19.758 1.00 85.19 102 ILE A CA 1
ATOM 846 C C . ILE A 1 102 ? -7.906 -5.856 20.433 1.00 85.19 102 ILE A C 1
ATOM 848 O O . ILE A 1 102 ? -8.796 -6.701 20.522 1.00 85.19 102 ILE A O 1
ATOM 852 N N . GLU A 1 103 ? -6.703 -6.031 20.985 1.00 81.50 103 GLU A N 1
ATOM 853 C CA . GLU A 1 103 ? -6.321 -7.232 21.744 1.00 81.50 103 GLU A CA 1
ATOM 854 C C . GLU A 1 103 ? -7.222 -7.465 22.964 1.00 81.50 103 GLU A C 1
ATOM 856 O O . GLU A 1 103 ? -7.564 -8.599 23.286 1.00 81.50 103 GLU A O 1
ATOM 861 N N . CYS A 1 104 ? -7.634 -6.400 23.655 1.00 79.81 104 CYS A N 1
ATOM 862 C CA . CYS A 1 104 ? -8.522 -6.517 24.810 1.00 79.81 104 CYS A CA 1
ATOM 863 C C . CYS A 1 104 ? -9.972 -6.815 24.406 1.00 79.81 104 CYS A C 1
ATOM 865 O O . CYS A 1 104 ? -10.668 -7.555 25.101 1.00 79.81 104 CYS A O 1
ATOM 867 N N . THR A 1 105 ? -10.465 -6.207 23.325 1.00 80.25 105 THR A N 1
ATOM 868 C CA . THR A 1 105 ? -11.854 -6.397 22.877 1.00 80.25 105 THR A CA 1
ATOM 869 C C . THR A 1 105 ? -12.062 -7.736 22.181 1.00 80.25 105 THR A C 1
ATOM 871 O O . THR A 1 105 ? -13.172 -8.265 22.263 1.00 80.25 105 THR A O 1
ATOM 874 N N . G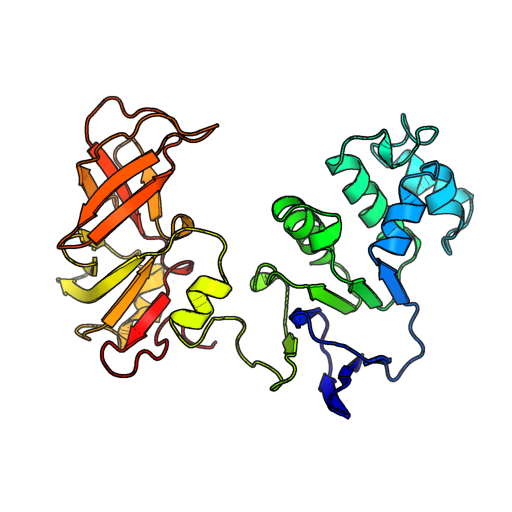LU A 1 106 ? -11.012 -8.280 21.553 1.00 82.88 106 GLU A N 1
ATOM 875 C CA . GLU A 1 106 ? -11.045 -9.486 20.716 1.00 82.88 106 GLU A CA 1
ATOM 876 C C . GLU A 1 106 ? -12.266 -9.477 19.787 1.00 82.88 106 GLU A C 1
ATOM 878 O O . GLU A 1 106 ? -13.108 -10.374 19.879 1.00 82.88 106 GLU A O 1
ATOM 883 N N . PRO A 1 107 ? -12.443 -8.437 18.948 1.00 87.12 107 PRO A N 1
ATOM 884 C CA . PRO A 1 107 ? -13.576 -8.406 18.040 1.00 87.12 107 PRO A CA 1
ATOM 885 C C . PRO A 1 107 ? -13.503 -9.596 17.073 1.00 87.12 107 PRO A C 1
ATOM 887 O O . PRO A 1 107 ? -12.456 -10.223 16.918 1.00 87.12 107 PRO A O 1
ATOM 890 N N . ASP A 1 108 ? -14.608 -9.902 16.409 1.00 86.00 108 ASP A N 1
ATOM 891 C CA . ASP A 1 108 ? -14.636 -10.819 15.267 1.00 86.00 108 ASP A CA 1
ATOM 892 C C . ASP A 1 108 ? -14.372 -10.050 13.959 1.00 86.00 108 ASP A C 1
ATOM 894 O O . ASP A 1 108 ? -13.836 -10.602 12.997 1.00 86.00 108 ASP A O 1
ATOM 898 N N . VAL A 1 109 ? -14.734 -8.758 13.935 1.00 87.69 109 VAL A N 1
ATOM 899 C CA . VAL A 1 109 ? -14.518 -7.844 12.805 1.00 87.69 109 VAL A CA 1
ATOM 900 C C . VAL A 1 109 ? -13.997 -6.500 13.295 1.00 87.69 109 VAL A C 1
ATOM 902 O O . VAL A 1 109 ? -14.584 -5.881 14.184 1.00 87.69 109 VAL A O 1
ATOM 905 N N . ILE A 1 110 ? -12.950 -6.003 12.649 1.00 91.06 110 ILE A N 1
ATOM 906 C CA . ILE A 1 110 ? -12.462 -4.632 12.784 1.00 91.06 110 ILE A CA 1
ATOM 907 C C . ILE A 1 110 ? -12.860 -3.875 11.524 1.00 91.06 110 ILE A C 1
ATOM 909 O O . ILE A 1 110 ? -12.477 -4.264 10.425 1.00 91.06 110 ILE A O 1
ATOM 913 N N . HIS A 1 111 ? -13.606 -2.785 11.675 1.00 90.38 111 HIS A N 1
ATOM 914 C CA . HIS A 1 111 ? -13.951 -1.901 10.567 1.00 90.38 111 HIS A CA 1
ATOM 915 C C . HIS A 1 111 ? -13.302 -0.529 10.772 1.00 90.38 111 HIS A C 1
ATOM 917 O O . HIS A 1 111 ? -13.721 0.239 11.641 1.00 90.38 111 HIS A O 1
ATOM 923 N N . LEU A 1 112 ? -12.281 -0.221 9.970 1.00 91.31 112 LEU A N 1
ATOM 924 C CA . LEU A 1 112 ? -11.621 1.084 9.932 1.00 91.31 112 LEU A CA 1
ATOM 925 C C . LEU A 1 112 ? -12.295 1.944 8.864 1.00 91.31 112 LEU A C 1
ATOM 927 O O . LEU A 1 112 ? -12.095 1.727 7.670 1.00 91.31 112 LEU A O 1
ATOM 931 N N . LYS A 1 113 ? -13.094 2.921 9.292 1.00 90.06 113 LYS A N 1
ATOM 932 C CA . LYS A 1 113 ? -13.818 3.808 8.385 1.00 90.06 113 LYS A CA 1
ATOM 933 C C . LYS A 1 113 ? -13.065 5.121 8.227 1.00 90.06 113 LYS A C 1
ATOM 935 O O . LYS A 1 113 ? -12.935 5.893 9.170 1.00 90.06 113 LYS A O 1
ATOM 940 N N . SER A 1 114 ? -12.587 5.356 7.017 1.00 88.75 114 SER A N 1
ATOM 941 C CA . SER A 1 114 ? -11.824 6.522 6.573 1.00 88.75 114 SER A CA 1
ATOM 942 C C . SER A 1 114 ? -10.634 6.868 7.482 1.00 88.75 114 SER A C 1
ATOM 944 O O . SER A 1 114 ? -10.537 8.014 7.929 1.00 88.75 114 SER A O 1
ATOM 946 N N . PRO A 1 115 ? -9.714 5.918 7.762 1.00 87.94 115 PRO A N 1
ATOM 947 C CA . PRO A 1 115 ? -8.549 6.175 8.613 1.00 87.94 115 PRO A CA 1
ATOM 948 C C . PRO A 1 115 ? -7.662 7.313 8.090 1.00 87.94 115 PRO A C 1
ATOM 950 O O . PRO A 1 115 ? -7.062 8.025 8.890 1.00 87.94 115 PRO A O 1
ATOM 953 N N . ASP A 1 116 ? -7.656 7.560 6.775 1.00 85.75 116 ASP A N 1
ATOM 954 C CA . ASP A 1 116 ? -6.955 8.689 6.140 1.00 85.75 116 ASP A CA 1
ATOM 955 C C . ASP A 1 116 ? -7.346 10.071 6.688 1.00 85.75 116 ASP A C 1
ATOM 957 O O . ASP A 1 116 ? -6.618 11.042 6.479 1.00 85.75 116 ASP A O 1
ATOM 961 N N . LEU A 1 117 ? -8.516 10.193 7.325 1.00 86.38 117 LEU A N 1
ATOM 962 C CA . LEU A 1 117 ? -8.996 11.463 7.872 1.00 86.38 117 LEU A CA 1
ATOM 963 C C . LEU A 1 117 ? -8.338 11.820 9.207 1.00 86.38 117 LEU A C 1
ATOM 965 O O . LEU A 1 117 ? -8.368 12.984 9.595 1.00 86.38 117 LEU A O 1
ATOM 969 N N . PHE A 1 118 ? -7.757 10.844 9.909 1.00 86.50 118 PHE A N 1
ATOM 970 C CA . PHE A 1 118 ? -7.197 11.044 11.248 1.00 86.50 118 PHE A CA 1
ATOM 971 C C . PHE A 1 118 ? -5.837 10.364 11.477 1.00 86.50 118 PHE A C 1
ATOM 973 O O . PHE A 1 118 ? -5.237 10.572 12.528 1.00 86.50 118 PHE A O 1
ATOM 980 N N . LEU A 1 119 ? -5.320 9.603 10.506 1.00 83.94 119 LEU A N 1
ATOM 981 C CA . LEU A 1 119 ? -3.990 8.985 10.531 1.00 83.94 119 LEU A CA 1
ATOM 982 C C . LEU A 1 119 ? -3.206 9.307 9.253 1.00 83.94 119 LEU A C 1
ATOM 984 O O . LEU A 1 119 ? -3.762 9.408 8.159 1.00 83.94 119 LEU A O 1
ATOM 988 N N . GLN A 1 120 ? -1.886 9.427 9.382 1.00 81.19 120 GLN A N 1
ATOM 989 C CA . GLN A 1 120 ? -0.968 9.582 8.254 1.00 81.19 120 GLN A CA 1
ATOM 990 C C . GLN A 1 120 ? -0.713 8.236 7.545 1.00 81.19 120 GLN A C 1
ATOM 992 O O . GLN A 1 120 ? -0.815 7.177 8.167 1.00 81.19 120 GLN A O 1
ATOM 997 N N . PRO A 1 121 ? -0.278 8.224 6.269 1.00 74.50 121 PRO A N 1
ATOM 998 C CA . PRO A 1 121 ? -0.063 6.978 5.523 1.00 74.50 121 PRO A CA 1
ATOM 999 C C . PRO A 1 121 ? 0.854 5.955 6.218 1.00 74.50 121 PRO A C 1
ATOM 1001 O O . PRO A 1 121 ? 0.525 4.772 6.279 1.00 74.50 121 PRO A O 1
ATOM 1004 N N . GLY A 1 122 ? 1.973 6.398 6.805 1.00 74.31 122 GLY A N 1
ATOM 1005 C CA . GLY A 1 122 ? 2.889 5.503 7.530 1.00 74.31 122 GLY A CA 1
ATOM 1006 C C . GLY A 1 122 ? 2.296 4.929 8.825 1.00 74.31 122 GLY A C 1
ATOM 1007 O O . GLY A 1 122 ? 2.681 3.853 9.273 1.00 74.31 122 GLY A O 1
ATOM 1008 N N . GLU A 1 123 ? 1.326 5.618 9.419 1.00 82.00 123 GLU A N 1
ATOM 1009 C CA . GLU A 1 123 ? 0.633 5.190 10.637 1.00 82.00 123 GLU A CA 1
ATOM 1010 C C . GLU A 1 123 ? -0.429 4.146 10.328 1.00 82.00 123 GLU A C 1
ATOM 1012 O O . GLU A 1 123 ? -0.530 3.144 11.037 1.00 82.00 123 GLU A O 1
ATOM 1017 N N . ILE A 1 124 ? -1.156 4.345 9.226 1.00 84.50 124 ILE A N 1
ATOM 1018 C CA . ILE A 1 124 ? -2.091 3.364 8.676 1.00 84.50 124 ILE A CA 1
ATOM 1019 C C . ILE A 1 124 ? -1.337 2.076 8.352 1.00 84.50 124 ILE A C 1
ATOM 1021 O O . ILE A 1 124 ? -1.739 1.014 8.813 1.00 84.50 124 ILE A O 1
ATOM 1025 N N . GLN A 1 125 ? -0.199 2.159 7.654 1.00 81.81 125 GLN A N 1
ATOM 1026 C CA . GLN A 1 125 ? 0.642 0.989 7.371 1.00 81.81 125 GLN A CA 1
ATOM 1027 C C . GLN A 1 125 ? 1.065 0.260 8.648 1.00 81.81 125 GLN A C 1
ATOM 1029 O O . GLN A 1 125 ? 1.005 -0.964 8.712 1.00 81.81 125 GLN A O 1
ATOM 1034 N N . ARG A 1 126 ? 1.449 0.996 9.695 1.00 81.94 126 ARG A N 1
ATOM 1035 C CA . ARG A 1 126 ? 1.848 0.395 10.971 1.00 81.94 126 ARG A CA 1
ATOM 1036 C C . ARG A 1 126 ? 0.684 -0.296 11.684 1.00 81.94 126 ARG A C 1
ATOM 1038 O O . ARG A 1 126 ? 0.868 -1.377 12.243 1.00 81.94 126 ARG A O 1
ATOM 1045 N N . LEU A 1 127 ? -0.502 0.312 11.661 1.00 87.25 127 LEU A N 1
ATOM 1046 C CA . LEU A 1 127 ? -1.723 -0.284 12.200 1.00 87.25 127 LEU A CA 1
ATOM 1047 C C . LEU A 1 127 ? -2.096 -1.555 11.420 1.00 87.25 127 LEU A C 1
ATOM 1049 O O . LEU A 1 127 ? -2.278 -2.608 12.023 1.00 87.25 127 LEU A O 1
ATOM 1053 N N . LEU A 1 128 ? -2.131 -1.497 10.089 1.00 87.69 128 LEU A N 1
ATOM 1054 C CA . LEU A 1 128 ? -2.447 -2.654 9.246 1.00 87.69 128 LEU A CA 1
ATOM 1055 C C . LEU A 1 128 ? -1.410 -3.774 9.379 1.00 87.69 128 LEU A C 1
ATOM 1057 O O . LEU A 1 128 ? -1.786 -4.937 9.498 1.00 87.69 128 LEU A O 1
ATOM 1061 N N . GLY A 1 129 ? -0.122 -3.435 9.468 1.00 84.50 129 GLY A N 1
ATOM 1062 C CA . GLY A 1 129 ? 0.950 -4.399 9.713 1.00 84.50 129 GLY A CA 1
ATOM 1063 C C . GLY A 1 129 ? 0.773 -5.165 11.021 1.00 84.50 129 GLY A C 1
ATOM 1064 O O . GLY A 1 129 ? 0.964 -6.377 11.052 1.00 84.50 129 GLY A O 1
ATOM 1065 N N . SER A 1 130 ? 0.323 -4.500 12.089 1.00 80.94 130 SER A N 1
ATOM 1066 C CA . SER A 1 130 ? 0.007 -5.190 13.349 1.00 80.94 130 SER A CA 1
ATOM 1067 C C . SER A 1 130 ? -1.240 -6.070 13.281 1.00 80.94 130 SER A C 1
ATOM 1069 O O . SER A 1 130 ? -1.342 -7.048 14.012 1.00 80.94 130 SER A O 1
ATOM 1071 N N . LEU A 1 131 ? -2.173 -5.750 12.384 1.00 87.44 131 LEU A N 1
ATOM 1072 C CA . LEU A 1 131 ? -3.387 -6.531 12.162 1.00 87.44 131 LEU A CA 1
ATOM 1073 C C . LEU A 1 131 ? -3.161 -7.724 11.228 1.00 87.44 131 LEU A C 1
ATOM 1075 O O . LEU A 1 131 ? -4.074 -8.517 11.022 1.00 87.44 131 LEU A O 1
ATOM 1079 N N . PHE A 1 132 ? -1.958 -7.894 10.679 1.00 81.50 132 PHE A N 1
ATOM 1080 C CA . PHE A 1 132 ? -1.662 -8.994 9.765 1.00 81.50 132 PHE A CA 1
ATOM 1081 C C . PHE A 1 132 ? -1.774 -10.372 10.438 1.00 81.50 132 PHE A C 1
ATOM 1083 O O . PHE A 1 132 ? -2.156 -11.347 9.797 1.00 81.50 132 PHE A O 1
ATOM 1090 N N . THR A 1 133 ? -1.463 -10.459 11.734 1.00 79.56 133 THR A N 1
ATOM 1091 C CA . THR A 1 133 ? -1.545 -11.699 12.526 1.00 79.56 133 THR A CA 1
ATOM 1092 C C . THR A 1 133 ? -2.875 -11.862 13.261 1.00 79.56 133 THR A C 1
ATOM 1094 O O . THR A 1 133 ? -3.095 -12.880 13.920 1.00 79.56 133 THR A O 1
ATOM 1097 N N . TYR A 1 134 ? -3.765 -10.873 13.169 1.00 85.56 134 TYR A N 1
ATOM 1098 C CA . TYR A 1 134 ? -5.069 -10.922 13.809 1.00 85.56 134 TYR A CA 1
ATOM 1099 C C . TYR A 1 134 ? -5.957 -11.972 13.127 1.00 85.56 134 TYR A C 1
ATOM 1101 O O . TYR A 1 134 ? -6.013 -12.079 11.904 1.00 85.56 134 TYR A O 1
ATOM 1109 N N . SER A 1 135 ? -6.629 -12.790 13.937 1.00 83.00 135 SER A N 1
ATOM 1110 C CA . SER A 1 135 ? -7.392 -13.950 13.464 1.00 83.00 135 SER A CA 1
ATOM 1111 C C . SER A 1 135 ? -8.783 -13.605 12.928 1.00 83.00 135 SER A C 1
ATOM 1113 O O . SER A 1 135 ? -9.363 -14.421 12.207 1.00 83.00 135 SER A O 1
ATOM 1115 N N . GLY A 1 136 ? -9.319 -12.436 13.287 1.00 86.50 136 GLY A N 1
ATOM 1116 C CA . GLY A 1 136 ? -10.621 -11.961 12.829 1.00 86.50 136 GLY A CA 1
ATOM 1117 C C . GLY A 1 136 ? -10.564 -11.276 11.465 1.00 86.50 136 GLY A C 1
ATOM 1118 O O . GLY A 1 136 ? -9.532 -11.249 10.793 1.00 86.50 136 GLY A O 1
ATOM 1119 N N . SER A 1 137 ? -11.700 -10.707 11.059 1.00 88.94 137 SER A N 1
ATOM 1120 C CA . SER A 1 137 ? -11.804 -10.019 9.772 1.00 88.94 137 SER A CA 1
ATOM 1121 C C . SER A 1 137 ? -11.456 -8.536 9.893 1.00 88.94 137 SER A C 1
ATOM 1123 O O . SER A 1 137 ? -11.868 -7.878 10.847 1.00 88.94 137 SER A O 1
ATOM 1125 N N . VAL A 1 138 ? -10.746 -7.976 8.918 1.00 90.62 138 VAL A N 1
ATOM 1126 C CA . VAL A 1 138 ? -10.413 -6.546 8.859 1.00 90.62 138 VAL A CA 1
ATOM 1127 C C . VAL A 1 138 ? -11.009 -5.943 7.600 1.00 90.62 138 VAL A C 1
ATOM 1129 O O . VAL A 1 138 ? -10.756 -6.409 6.492 1.00 90.62 138 VAL A O 1
ATOM 1132 N N . ILE A 1 139 ? -11.787 -4.883 7.776 1.00 90.38 139 ILE A N 1
ATOM 1133 C CA . ILE A 1 139 ? -12.386 -4.122 6.689 1.00 90.38 139 ILE A CA 1
ATOM 1134 C C . ILE A 1 139 ? -11.895 -2.690 6.786 1.00 90.38 139 ILE A C 1
ATOM 1136 O O . ILE A 1 139 ? -11.966 -2.074 7.851 1.00 90.38 139 ILE A O 1
ATOM 1140 N N . VAL A 1 140 ? -11.404 -2.153 5.677 1.00 90.38 140 VAL A N 1
ATOM 1141 C CA . VAL A 1 140 ? -10.910 -0.778 5.608 1.00 90.38 140 VAL A CA 1
ATOM 1142 C C . VAL A 1 140 ? -11.652 -0.040 4.516 1.00 90.38 140 VAL A C 1
ATOM 1144 O O . VAL A 1 140 ? -11.549 -0.406 3.355 1.00 90.38 140 VAL A O 1
ATOM 1147 N N . GLU A 1 141 ? -12.382 1.006 4.885 1.00 89.50 141 GLU A N 1
ATOM 1148 C CA . GLU A 1 141 ? -13.040 1.923 3.955 1.00 89.50 141 GLU A CA 1
ATOM 1149 C C . GLU A 1 141 ? -12.195 3.190 3.850 1.00 89.50 141 GLU A C 1
ATOM 1151 O O . GLU A 1 141 ? -12.069 3.900 4.840 1.00 89.50 141 GLU A O 1
ATOM 1156 N N . SER A 1 142 ? -11.592 3.501 2.703 1.00 84.88 142 SER A N 1
ATOM 1157 C CA . SER A 1 142 ? -10.635 4.617 2.637 1.00 84.88 142 SER A CA 1
ATOM 1158 C C . SER A 1 142 ? -10.644 5.338 1.300 1.00 84.88 142 SER A C 1
ATOM 1160 O O . SER A 1 142 ? -10.902 4.741 0.259 1.00 84.88 142 SER A O 1
ATOM 1162 N N . ILE A 1 143 ? -10.366 6.644 1.330 1.00 75.62 143 ILE A N 1
ATOM 1163 C CA . ILE A 1 143 ? -10.291 7.468 0.115 1.00 75.62 143 ILE A CA 1
ATOM 1164 C C . ILE A 1 143 ? -8.998 7.155 -0.628 1.00 75.62 143 ILE A C 1
ATOM 1166 O O . ILE A 1 143 ? -8.988 7.092 -1.856 1.00 75.62 143 ILE A O 1
ATOM 1170 N N . LYS A 1 144 ? -7.912 6.946 0.118 1.00 73.69 144 LYS A N 1
ATOM 1171 C CA . LYS A 1 144 ? -6.627 6.555 -0.438 1.00 73.69 144 LYS A CA 1
ATOM 1172 C C . LYS A 1 144 ? -6.488 5.042 -0.342 1.00 73.69 144 LYS A C 1
ATOM 1174 O O . LYS A 1 144 ? -6.753 4.483 0.722 1.00 73.69 144 LYS A O 1
ATOM 1179 N N . PRO A 1 145 ? -6.070 4.367 -1.419 1.00 65.38 145 PRO A N 1
ATOM 1180 C CA . PRO A 1 145 ? -5.794 2.948 -1.339 1.00 65.38 145 PRO A CA 1
ATOM 1181 C C . PRO A 1 145 ? -4.637 2.711 -0.350 1.00 65.38 145 PRO A C 1
ATOM 1183 O O . PRO A 1 145 ? -3.586 3.348 -0.473 1.00 65.38 145 PRO A O 1
ATOM 1186 N N . PRO A 1 146 ? -4.811 1.836 0.656 1.00 68.62 146 PRO A N 1
ATOM 1187 C CA . PRO A 1 146 ? -3.705 1.341 1.467 1.00 68.62 146 PRO A CA 1
ATOM 1188 C C . PRO A 1 146 ? -2.765 0.457 0.623 1.00 68.62 146 PRO A C 1
ATOM 1190 O O . PRO A 1 146 ? -2.931 0.323 -0.589 1.00 68.62 146 PRO A O 1
ATOM 1193 N N . LEU A 1 147 ? -1.738 -0.135 1.232 1.00 69.31 147 LEU A N 1
ATOM 1194 C CA . LEU A 1 147 ? -0.855 -1.035 0.489 1.00 69.31 147 LEU A CA 1
ATOM 1195 C C . LEU A 1 147 ? -1.558 -2.382 0.172 1.00 69.31 147 LEU A C 1
ATOM 1197 O O . LEU A 1 147 ? -2.241 -2.913 1.057 1.00 69.31 147 LEU A O 1
ATOM 1201 N N . PRO A 1 148 ? -1.406 -2.925 -1.056 1.00 63.50 148 PRO A N 1
ATOM 1202 C CA . PRO A 1 148 ? -2.056 -4.156 -1.521 1.00 63.50 148 PRO A CA 1
ATOM 1203 C C . PRO A 1 148 ? -1.897 -5.357 -0.603 1.00 63.50 148 PRO A C 1
ATOM 1205 O O . PRO A 1 148 ? -2.844 -6.105 -0.383 1.00 63.50 148 PRO A O 1
ATOM 1208 N N . GLU A 1 149 ? -0.694 -5.548 -0.071 1.00 71.50 149 GLU A N 1
ATOM 1209 C CA . GLU A 1 149 ? -0.292 -6.743 0.667 1.00 71.50 149 GLU A CA 1
ATOM 1210 C C . GLU A 1 149 ? -1.089 -6.964 1.960 1.00 71.50 149 GLU A C 1
ATOM 1212 O O . GLU A 1 149 ? -1.068 -8.054 2.539 1.00 71.50 149 GLU A O 1
ATOM 1217 N N . PHE A 1 150 ? -1.814 -5.944 2.423 1.00 77.69 150 PHE A N 1
ATOM 1218 C CA . PHE A 1 150 ? -2.664 -6.046 3.599 1.00 77.69 150 PHE A CA 1
ATOM 1219 C C . PHE A 1 150 ? -4.057 -6.609 3.304 1.00 77.69 150 PHE A C 1
ATOM 1221 O O . PHE A 1 150 ? -4.764 -6.925 4.261 1.00 77.69 150 PHE A O 1
ATOM 1228 N N . PHE A 1 151 ? -4.466 -6.759 2.039 1.00 82.81 151 PHE A N 1
ATOM 1229 C CA . PHE A 1 151 ? -5.846 -7.099 1.680 1.00 82.81 151 PHE A CA 1
ATOM 1230 C C . PHE A 1 151 ? -5.938 -8.291 0.736 1.00 82.81 151 PHE A C 1
ATOM 1232 O O . PHE A 1 151 ? -5.176 -8.418 -0.214 1.00 82.81 151 PHE A O 1
ATOM 1239 N N . GLU A 1 152 ? -6.919 -9.154 0.995 1.00 81.19 152 GLU A N 1
ATOM 1240 C CA . GLU A 1 152 ? -7.240 -10.298 0.132 1.00 81.19 152 GLU A CA 1
ATOM 1241 C C . GLU A 1 152 ? -8.238 -9.898 -0.952 1.00 81.19 152 GLU A C 1
ATOM 1243 O O . GLU A 1 152 ? -8.152 -10.363 -2.083 1.00 81.19 152 GLU A O 1
ATOM 1248 N N . TYR A 1 153 ? -9.162 -9.000 -0.612 1.00 82.88 153 TYR A N 1
ATOM 1249 C CA . TYR A 1 153 ? -10.204 -8.535 -1.514 1.00 82.88 153 TYR A CA 1
ATOM 1250 C C . TYR A 1 153 ? -10.257 -7.017 -1.546 1.00 82.88 153 TYR A C 1
ATOM 1252 O O . TYR A 1 153 ? -10.089 -6.351 -0.522 1.00 82.88 153 TYR A O 1
ATOM 1260 N N . ILE A 1 154 ? -10.591 -6.477 -2.713 1.00 82.31 154 ILE A N 1
ATOM 1261 C CA . ILE A 1 154 ? -11.069 -5.104 -2.842 1.00 82.31 154 ILE A CA 1
ATOM 1262 C C . ILE A 1 154 ? -12.453 -5.140 -3.438 1.00 82.31 154 ILE A C 1
ATOM 1264 O O . ILE A 1 154 ? -12.685 -5.823 -4.435 1.00 82.31 154 ILE A O 1
ATOM 1268 N N . VAL A 1 155 ? -13.348 -4.340 -2.885 1.00 84.06 155 VAL A N 1
ATOM 1269 C CA . VAL A 1 155 ? -14.693 -4.192 -3.425 1.00 84.06 155 VAL A CA 1
ATOM 1270 C C . VAL A 1 155 ? -14.941 -2.732 -3.749 1.00 84.06 155 VAL A C 1
ATOM 1272 O O . VAL A 1 155 ? -14.939 -1.895 -2.852 1.00 84.06 155 VAL A O 1
ATOM 1275 N N . THR A 1 156 ? -15.164 -2.426 -5.024 1.00 78.56 156 THR A N 1
ATOM 1276 C CA . THR A 1 156 ? -15.595 -1.106 -5.499 1.00 78.56 156 THR A CA 1
ATOM 1277 C C . THR A 1 156 ? -17.110 -1.081 -5.724 1.00 78.56 156 THR A C 1
ATOM 1279 O O . THR A 1 156 ? -17.776 -2.113 -5.780 1.00 78.56 156 THR A O 1
ATOM 1282 N N . GLU A 1 157 ? -17.650 0.110 -5.992 1.00 73.75 157 GLU A N 1
ATOM 1283 C CA . GLU A 1 157 ? -18.999 0.302 -6.557 1.00 73.75 157 GLU A CA 1
ATOM 1284 C C . GLU A 1 157 ? -19.176 -0.299 -7.965 1.00 73.75 157 GLU A C 1
ATOM 1286 O O . GLU A 1 157 ? -20.268 -0.247 -8.527 1.00 73.75 157 GLU A O 1
ATOM 1291 N N . THR A 1 158 ? -18.116 -0.823 -8.582 1.00 73.19 158 THR A N 1
ATOM 1292 C CA . THR A 1 158 ? -18.170 -1.444 -9.912 1.00 73.19 158 THR A CA 1
ATOM 1293 C C . THR A 1 158 ? -17.988 -2.956 -9.875 1.00 73.19 158 THR A C 1
ATOM 1295 O O . THR A 1 158 ? -18.257 -3.603 -10.885 1.00 73.19 158 THR A O 1
ATOM 1298 N N . GLY A 1 159 ? -17.541 -3.531 -8.758 1.00 77.06 159 GLY A N 1
ATOM 1299 C CA . GLY A 1 159 ? -17.274 -4.960 -8.681 1.00 77.06 159 GLY A CA 1
ATOM 1300 C C . GLY A 1 159 ? -16.355 -5.368 -7.539 1.00 77.06 159 GLY A C 1
ATOM 1301 O O . GLY A 1 159 ? -15.669 -4.551 -6.923 1.00 77.06 159 GLY A O 1
ATOM 1302 N N . LEU A 1 160 ? -16.281 -6.680 -7.324 1.00 79.19 160 LEU A N 1
ATOM 1303 C CA . LEU A 1 160 ? -15.116 -7.295 -6.703 1.00 79.19 160 LEU A CA 1
ATOM 1304 C C . LEU A 1 160 ? -13.930 -7.115 -7.657 1.00 79.19 160 LEU A C 1
ATOM 1306 O O . LEU A 1 160 ? -14.013 -7.500 -8.824 1.00 79.19 160 LEU A O 1
ATOM 1310 N N . MET A 1 161 ? -12.841 -6.513 -7.190 1.00 71.50 161 MET A N 1
ATOM 1311 C CA . MET A 1 161 ? -11.615 -6.464 -7.975 1.00 71.50 161 MET A CA 1
ATOM 1312 C C . MET A 1 161 ? -10.755 -7.675 -7.628 1.00 71.50 161 MET A C 1
ATOM 1314 O O . MET A 1 161 ? -10.175 -7.743 -6.548 1.00 71.50 161 MET A O 1
ATOM 1318 N N . ASP A 1 162 ? -10.612 -8.582 -8.594 1.00 54.56 162 ASP A N 1
ATOM 1319 C CA . ASP A 1 162 ? -9.723 -9.752 -8.500 1.00 54.56 162 ASP A CA 1
ATOM 1320 C C . ASP A 1 162 ? -8.231 -9.378 -8.457 1.00 54.56 162 ASP A C 1
ATOM 1322 O O . ASP A 1 162 ? -7.373 -10.241 -8.298 1.00 54.56 162 ASP A O 1
ATOM 1326 N N . SER A 1 163 ? -7.876 -8.108 -8.680 1.00 54.94 163 SER A N 1
ATOM 1327 C CA . SER A 1 163 ? -6.498 -7.649 -8.517 1.00 54.94 163 SER A CA 1
ATOM 1328 C C . SER A 1 163 ? -6.428 -6.235 -7.963 1.00 54.94 163 SER A C 1
ATOM 1330 O O . SER A 1 163 ? -6.905 -5.294 -8.596 1.00 54.94 163 SER A O 1
ATOM 1332 N N . TYR A 1 164 ? -5.729 -6.103 -6.836 1.00 59.78 164 TYR A N 1
ATOM 1333 C CA . TYR A 1 164 ? -5.295 -4.832 -6.247 1.00 59.78 164 TYR A CA 1
ATOM 1334 C C . TYR A 1 164 ? -4.295 -4.088 -7.123 1.00 59.78 164 TYR A C 1
ATOM 1336 O O . TYR A 1 164 ? -4.165 -2.871 -7.042 1.00 59.78 164 TYR A O 1
ATOM 1344 N N . LEU A 1 165 ? -3.632 -4.811 -8.022 1.00 64.75 165 LEU A N 1
ATOM 1345 C CA . LEU A 1 165 ? -2.731 -4.198 -8.969 1.00 64.75 165 LEU A CA 1
ATOM 1346 C C . LEU A 1 165 ? -3.551 -3.398 -10.006 1.00 64.75 165 LEU A C 1
ATOM 1348 O O . LEU A 1 165 ? -4.431 -3.975 -10.661 1.00 64.75 165 LEU A O 1
ATOM 1352 N N . PRO A 1 166 ? -3.256 -2.106 -10.208 1.00 67.94 166 PRO A N 1
ATOM 1353 C CA . PRO A 1 166 ? -3.900 -1.273 -11.221 1.00 67.94 166 PRO A CA 1
ATOM 1354 C C . PRO A 1 166 ? -3.747 -1.883 -12.619 1.00 67.94 166 PRO A C 1
ATOM 1356 O O . PRO A 1 166 ? -2.682 -2.376 -12.994 1.00 67.94 166 PRO A O 1
ATOM 1359 N N . THR A 1 167 ? -4.830 -1.901 -13.393 1.00 72.62 167 THR A N 1
ATOM 1360 C CA . THR A 1 167 ? -4.874 -2.572 -14.711 1.00 72.62 167 THR A CA 1
ATOM 1361 C C . THR A 1 167 ? -4.532 -1.638 -15.872 1.00 72.62 167 THR A C 1
ATOM 1363 O O . THR A 1 167 ? -4.223 -2.105 -16.969 1.00 72.62 167 THR A O 1
ATOM 1366 N N . SER A 1 168 ? -4.529 -0.327 -15.615 1.00 76.19 168 SER A N 1
ATOM 1367 C CA . SER A 1 168 ? -4.180 0.737 -16.559 1.00 76.19 168 SER A CA 1
ATOM 1368 C C . SER A 1 168 ? -3.226 1.757 -15.927 1.00 76.19 168 SER A C 1
ATOM 1370 O O . SER A 1 168 ? -3.116 1.856 -14.702 1.00 76.19 168 SER A O 1
ATOM 1372 N N . MET A 1 169 ? -2.548 2.544 -16.766 1.00 76.69 169 MET A N 1
ATOM 1373 C CA . MET A 1 169 ? -1.634 3.600 -16.306 1.00 76.69 169 MET A CA 1
ATOM 1374 C C . MET A 1 169 ? -2.343 4.693 -15.499 1.00 76.69 169 MET A C 1
ATOM 1376 O O . MET A 1 169 ? -1.800 5.163 -14.502 1.00 76.69 169 MET A O 1
ATOM 1380 N N . ASP A 1 170 ? -3.563 5.066 -15.890 1.00 71.56 170 ASP A N 1
ATOM 1381 C CA . ASP A 1 170 ? -4.342 6.096 -15.191 1.00 71.56 170 ASP A CA 1
ATOM 1382 C C . ASP A 1 170 ? -4.719 5.648 -13.772 1.00 71.56 170 ASP A C 1
ATOM 1384 O O . ASP A 1 170 ? -4.696 6.441 -12.825 1.00 71.56 170 ASP A O 1
ATOM 1388 N N . GLN A 1 171 ? -4.989 4.347 -13.604 1.00 68.88 171 GLN A N 1
ATOM 1389 C CA . GLN A 1 171 ? -5.215 3.756 -12.289 1.00 68.88 171 GLN A CA 1
ATOM 1390 C C . GLN A 1 171 ? -3.946 3.784 -11.434 1.00 68.88 171 GLN A C 1
ATOM 1392 O O . GLN A 1 171 ? -4.053 4.160 -10.274 1.00 68.88 171 GLN A O 1
ATOM 1397 N N . ILE A 1 172 ? -2.757 3.478 -11.979 1.00 70.50 172 ILE A N 1
ATOM 1398 C CA . ILE A 1 172 ? -1.490 3.549 -11.218 1.00 70.50 172 ILE A CA 1
ATOM 1399 C C . ILE A 1 172 ? -1.284 4.926 -10.597 1.00 70.50 172 ILE A C 1
ATOM 1401 O O . ILE A 1 172 ? -0.969 5.029 -9.414 1.00 70.50 172 ILE A O 1
ATOM 1405 N N . ASN A 1 173 ? -1.461 5.984 -11.389 1.00 64.25 173 ASN A N 1
ATOM 1406 C CA . ASN A 1 173 ? -1.199 7.347 -10.928 1.00 64.25 173 ASN A CA 1
ATOM 1407 C C . ASN A 1 173 ? -2.157 7.780 -9.805 1.00 64.25 173 ASN A C 1
ATOM 1409 O O . ASN A 1 173 ? -1.817 8.643 -9.003 1.00 64.25 173 ASN A O 1
ATOM 1413 N N . SER A 1 174 ? -3.348 7.177 -9.748 1.00 58.91 174 SER A N 1
ATOM 1414 C CA . SER A 1 174 ? -4.326 7.381 -8.670 1.00 58.91 174 SER A CA 1
ATOM 1415 C C . SER A 1 174 ? -4.074 6.468 -7.465 1.00 58.91 174 SER A C 1
ATOM 1417 O O . SER A 1 174 ? -4.566 6.723 -6.368 1.00 58.91 174 SER A O 1
ATOM 1419 N N . PHE A 1 175 ? -3.342 5.379 -7.690 1.00 58.53 175 PHE A N 1
ATOM 1420 C CA . PHE A 1 175 ? -3.158 4.276 -6.766 1.00 58.53 175 PHE A CA 1
ATOM 1421 C C . PHE A 1 175 ? -1.892 4.422 -5.913 1.00 58.53 175 PHE A C 1
ATOM 1423 O O . PHE A 1 175 ? -1.904 4.081 -4.733 1.00 58.53 175 PHE A O 1
ATOM 1430 N N . GLU A 1 176 ? -0.819 4.995 -6.458 1.00 60.75 176 GLU A N 1
ATOM 1431 C CA . GLU A 1 176 ? 0.401 5.258 -5.696 1.00 60.75 176 GLU A CA 1
ATOM 1432 C C . GLU A 1 176 ? 0.629 6.749 -5.452 1.00 60.75 176 GLU A C 1
ATOM 1434 O O . GLU A 1 176 ? 0.562 7.578 -6.358 1.00 60.75 176 GLU A O 1
ATOM 1439 N N . ASN A 1 177 ? 0.953 7.100 -4.205 1.00 55.59 177 ASN A N 1
ATOM 1440 C CA . ASN A 1 177 ? 1.305 8.468 -3.844 1.00 55.59 177 ASN A CA 1
ATOM 1441 C C . ASN A 1 177 ? 2.748 8.770 -4.272 1.00 55.59 177 ASN A C 1
ATOM 1443 O O . ASN A 1 177 ? 3.691 8.357 -3.601 1.00 55.59 177 ASN A O 1
ATOM 1447 N N . GLY A 1 178 ? 2.927 9.548 -5.338 1.00 63.00 178 GLY A N 1
ATOM 1448 C CA . GLY A 1 178 ? 4.238 10.068 -5.728 1.00 63.00 178 GLY A CA 1
ATOM 1449 C C . GLY A 1 178 ? 4.353 10.354 -7.224 1.00 63.00 178 GLY A C 1
ATOM 1450 O O . GLY A 1 178 ? 3.491 9.945 -8.000 1.00 63.00 178 GLY A O 1
ATOM 1451 N N . PRO A 1 179 ? 5.400 11.076 -7.655 1.00 71.69 179 PRO A N 1
ATOM 1452 C CA . PRO A 1 179 ? 5.682 11.241 -9.072 1.00 71.69 179 PRO A CA 1
ATOM 1453 C C . PRO A 1 179 ? 6.040 9.883 -9.687 1.00 71.69 179 PRO A C 1
ATOM 1455 O O . PRO A 1 179 ? 6.930 9.183 -9.198 1.00 71.69 179 PRO A O 1
ATOM 1458 N N . ARG A 1 180 ? 5.353 9.526 -10.773 1.00 82.56 180 ARG A N 1
ATOM 1459 C CA . ARG A 1 180 ? 5.661 8.348 -11.586 1.00 82.56 180 ARG A CA 1
ATOM 1460 C C . ARG A 1 180 ? 5.917 8.754 -13.029 1.00 82.56 180 ARG A C 1
ATOM 1462 O O . ARG A 1 180 ? 5.372 9.743 -13.519 1.00 82.56 180 ARG A O 1
ATOM 1469 N N . PHE A 1 181 ? 6.767 7.990 -13.699 1.00 87.06 181 PHE A N 1
ATOM 1470 C CA . PHE A 1 181 ? 7.233 8.263 -15.052 1.00 87.06 181 PHE A CA 1
ATOM 1471 C C . PHE A 1 181 ? 6.905 7.073 -15.937 1.00 87.06 181 PHE A C 1
ATOM 1473 O O . PHE A 1 181 ? 7.111 5.925 -15.550 1.00 87.06 181 PHE A O 1
ATOM 1480 N N . THR A 1 182 ? 6.385 7.354 -17.128 1.00 90.38 182 THR A N 1
ATOM 1481 C CA . THR A 1 182 ? 6.160 6.327 -18.144 1.00 90.38 182 THR A CA 1
ATOM 1482 C C . THR A 1 182 ? 7.326 6.354 -19.120 1.00 90.38 182 THR A C 1
ATOM 1484 O O . THR A 1 182 ? 7.532 7.364 -19.790 1.00 90.38 182 THR A O 1
ATOM 1487 N N . LEU A 1 183 ? 8.075 5.259 -19.183 1.00 93.06 183 LEU A N 1
ATOM 1488 C CA . LEU A 1 183 ? 9.233 5.084 -20.056 1.00 93.06 183 LEU A CA 1
ATOM 1489 C C . LEU A 1 183 ? 8.963 3.981 -21.074 1.00 93.06 183 LEU A C 1
ATOM 1491 O O . LEU A 1 183 ? 8.179 3.064 -20.809 1.00 93.06 183 LEU A O 1
ATOM 1495 N N . SER A 1 184 ? 9.639 4.044 -22.217 1.00 94.75 184 SER A N 1
ATOM 1496 C CA . SER A 1 184 ? 9.676 2.917 -23.150 1.00 94.75 184 SER A CA 1
ATOM 1497 C C . SER A 1 184 ? 10.459 1.787 -22.499 1.00 94.75 184 SER A C 1
ATOM 1499 O O . SER A 1 184 ? 11.494 2.038 -21.884 1.00 94.75 184 SER A O 1
ATOM 1501 N N . ALA A 1 185 ? 9.964 0.558 -22.601 1.00 95.62 185 ALA A N 1
ATOM 1502 C CA . ALA A 1 185 ? 10.579 -0.580 -21.944 1.00 95.62 185 ALA A CA 1
ATOM 1503 C C . ALA A 1 185 ? 10.729 -1.771 -22.884 1.00 95.62 185 ALA A C 1
ATOM 1505 O O . ALA A 1 185 ? 9.831 -2.070 -23.668 1.00 95.62 185 ALA A O 1
ATOM 1506 N N . GLN A 1 186 ? 11.847 -2.477 -22.756 1.00 95.31 186 GLN A N 1
ATOM 1507 C CA . GLN A 1 186 ? 12.086 -3.754 -23.417 1.00 95.31 186 GLN A CA 1
ATOM 1508 C C . GLN A 1 186 ? 12.931 -4.636 -22.501 1.00 95.31 186 GLN A C 1
ATOM 1510 O O . GLN A 1 186 ? 13.810 -4.142 -21.798 1.00 95.31 186 GLN A O 1
ATOM 1515 N N . ILE A 1 187 ? 12.680 -5.942 -22.509 1.00 94.31 187 ILE A N 1
ATOM 1516 C CA . ILE A 1 187 ? 13.568 -6.912 -21.867 1.00 94.31 187 ILE A CA 1
ATOM 1517 C C . ILE A 1 187 ? 14.328 -7.633 -22.967 1.00 94.31 187 ILE A C 1
ATOM 1519 O O . ILE A 1 187 ? 13.714 -8.267 -23.821 1.00 94.31 187 ILE A O 1
ATOM 1523 N N . ILE A 1 188 ? 15.653 -7.546 -22.946 1.00 93.62 188 ILE A N 1
ATOM 1524 C CA . ILE A 1 188 ? 16.529 -8.250 -23.883 1.00 93.62 188 ILE A CA 1
ATOM 1525 C C . ILE A 1 188 ? 17.348 -9.299 -23.138 1.00 93.62 188 ILE A C 1
ATOM 1527 O O . ILE A 1 188 ? 17.782 -9.094 -22.002 1.00 93.62 188 ILE A O 1
ATOM 1531 N N . GLN A 1 189 ? 17.590 -10.428 -23.794 1.00 89.50 189 GLN A N 1
ATOM 1532 C CA . GLN A 1 189 ? 18.460 -11.469 -23.264 1.00 89.50 189 GLN A CA 1
ATOM 1533 C C . GLN A 1 189 ? 19.833 -11.381 -23.934 1.00 89.50 189 GLN A C 1
ATOM 1535 O O . GLN A 1 189 ? 19.952 -11.535 -25.148 1.00 89.50 189 GLN A O 1
ATOM 1540 N N . ASN A 1 190 ? 20.878 -11.152 -23.138 1.00 85.94 190 ASN A N 1
ATOM 1541 C CA . ASN A 1 190 ? 22.264 -11.134 -23.594 1.00 85.94 190 ASN A CA 1
ATOM 1542 C C . ASN A 1 190 ? 23.051 -12.246 -22.888 1.00 85.94 190 ASN A C 1
ATOM 1544 O O . ASN A 1 190 ? 23.525 -12.092 -21.758 1.00 85.94 190 ASN A O 1
ATOM 1548 N N . GLY A 1 191 ? 23.140 -13.405 -23.543 1.00 84.31 191 GLY A N 1
ATOM 1549 C CA . GLY A 1 191 ? 23.700 -14.617 -22.948 1.00 84.31 191 GLY A CA 1
ATOM 1550 C C . GLY A 1 191 ? 22.885 -15.078 -21.735 1.00 84.31 191 GLY A C 1
ATOM 1551 O O . GLY A 1 191 ? 21.689 -15.354 -21.844 1.00 84.31 191 GLY A O 1
ATOM 1552 N N . THR A 1 192 ? 23.532 -15.166 -20.570 1.00 83.25 192 THR A N 1
ATOM 1553 C CA . THR A 1 192 ? 22.878 -15.543 -19.302 1.00 83.25 192 THR A CA 1
ATOM 1554 C C . THR A 1 192 ? 22.205 -14.372 -18.591 1.00 83.25 192 THR A C 1
ATOM 1556 O O . THR A 1 192 ? 21.497 -14.597 -17.612 1.00 83.25 192 THR A O 1
ATOM 1559 N N . ASN A 1 193 ? 22.437 -13.138 -19.042 1.00 87.12 193 ASN A N 1
ATOM 1560 C CA . ASN A 1 193 ? 21.943 -11.941 -18.375 1.00 87.12 193 ASN A CA 1
ATOM 1561 C C . ASN A 1 193 ? 20.684 -11.425 -19.060 1.00 87.12 193 ASN A C 1
ATOM 1563 O O . ASN A 1 193 ? 20.577 -11.408 -20.288 1.00 87.12 193 ASN A O 1
ATOM 1567 N N . TRP A 1 194 ? 19.749 -10.976 -18.237 1.00 91.31 194 TRP A N 1
ATOM 1568 C CA . TRP A 1 194 ? 18.499 -10.375 -18.663 1.00 91.31 194 TRP A CA 1
ATOM 1569 C C . TRP A 1 194 ? 18.597 -8.891 -18.383 1.00 91.31 194 TRP A C 1
ATOM 1571 O O . TRP A 1 194 ? 18.942 -8.493 -17.271 1.00 91.31 194 TRP A O 1
ATOM 1581 N N . ILE A 1 195 ? 18.374 -8.078 -19.406 1.00 93.06 195 ILE A N 1
ATOM 1582 C CA . ILE A 1 195 ? 18.560 -6.637 -19.325 1.00 93.06 195 ILE A CA 1
ATOM 1583 C C . ILE A 1 195 ? 17.201 -5.985 -19.536 1.00 93.06 195 ILE A C 1
ATOM 1585 O O . ILE A 1 195 ? 16.590 -6.153 -20.589 1.00 93.06 195 ILE A O 1
ATOM 1589 N N . LEU A 1 196 ? 16.742 -5.241 -18.534 1.00 94.12 196 LEU A N 1
ATOM 1590 C CA . LEU A 1 196 ? 15.610 -4.337 -18.659 1.00 94.12 196 LEU A CA 1
ATOM 1591 C C . LEU A 1 196 ? 16.121 -2.994 -19.189 1.00 94.12 196 LEU A C 1
ATOM 1593 O O . LEU A 1 196 ? 16.812 -2.252 -18.486 1.00 94.12 196 LEU A O 1
ATOM 1597 N N . CYS A 1 197 ? 15.770 -2.697 -20.431 1.00 94.50 197 CYS A N 1
ATOM 1598 C CA . CYS A 1 197 ? 16.001 -1.418 -21.082 1.00 94.50 197 CYS A CA 1
ATOM 1599 C C . CYS A 1 197 ? 14.830 -0.487 -20.760 1.00 94.50 197 CYS A C 1
ATOM 1601 O O . CYS A 1 197 ? 13.692 -0.813 -21.089 1.00 94.50 197 CYS A O 1
ATOM 1603 N N . LEU A 1 198 ? 15.101 0.653 -20.126 1.00 94.25 198 LEU A N 1
ATOM 1604 C CA . LEU A 1 198 ? 14.148 1.724 -19.839 1.00 94.25 198 LEU A CA 1
ATOM 1605 C C . LEU A 1 198 ? 14.625 3.002 -20.532 1.00 94.25 198 LEU A C 1
ATOM 1607 O O . LEU A 1 198 ? 15.542 3.656 -20.043 1.00 94.25 198 LEU A O 1
ATOM 1611 N N . ASP A 1 199 ? 14.024 3.335 -21.674 1.00 93.06 199 ASP A N 1
ATOM 1612 C CA . ASP A 1 199 ? 14.553 4.314 -22.631 1.00 93.06 199 ASP A CA 1
ATOM 1613 C C . ASP A 1 199 ? 16.054 4.060 -22.925 1.00 93.06 199 ASP A C 1
ATOM 1615 O O . ASP A 1 199 ? 16.382 3.129 -23.657 1.00 93.06 199 ASP A O 1
ATOM 1619 N N . ASP A 1 200 ? 16.973 4.855 -22.365 1.00 92.00 200 ASP A N 1
ATOM 1620 C CA . ASP A 1 200 ? 18.434 4.707 -22.522 1.00 92.00 200 ASP A CA 1
ATOM 1621 C C . ASP A 1 200 ? 19.146 4.087 -21.297 1.00 92.00 200 ASP A C 1
ATOM 1623 O O . ASP A 1 200 ? 20.372 3.932 -21.299 1.00 92.00 200 ASP A O 1
ATOM 1627 N N . LEU A 1 201 ? 18.401 3.698 -20.258 1.00 93.94 201 LEU A N 1
ATOM 1628 C CA . LEU A 1 201 ? 18.922 3.050 -19.054 1.00 93.94 201 LEU A CA 1
ATOM 1629 C C . LEU A 1 201 ? 18.849 1.526 -19.182 1.00 93.94 201 LEU A C 1
ATOM 1631 O O . LEU A 1 201 ? 17.792 0.973 -19.464 1.00 93.94 201 LEU A O 1
ATOM 1635 N N . ASN A 1 202 ? 19.956 0.835 -18.909 1.00 94.38 202 ASN A N 1
ATOM 1636 C CA . ASN A 1 202 ? 20.049 -0.622 -19.031 1.00 94.38 202 ASN A CA 1
ATOM 1637 C C . ASN A 1 202 ? 20.337 -1.257 -17.669 1.00 94.38 202 ASN A C 1
ATOM 1639 O O . ASN A 1 202 ? 21.455 -1.161 -17.162 1.00 94.38 202 ASN A O 1
ATOM 1643 N N . PHE A 1 203 ? 19.333 -1.906 -17.084 1.00 93.44 203 PHE A N 1
ATOM 1644 C CA . PHE A 1 203 ? 19.438 -2.581 -15.791 1.00 93.44 203 PHE A CA 1
ATOM 1645 C C . PHE A 1 203 ? 19.608 -4.080 -15.986 1.00 93.44 203 PHE A C 1
ATOM 1647 O O . PHE A 1 203 ? 18.849 -4.694 -16.729 1.00 93.44 203 PHE A O 1
ATOM 1654 N N . ILE A 1 204 ? 20.570 -4.683 -15.290 1.00 90.56 204 ILE A N 1
ATOM 1655 C CA . ILE A 1 204 ? 20.644 -6.142 -15.189 1.00 90.56 204 ILE A CA 1
ATOM 1656 C C . ILE A 1 204 ? 19.558 -6.576 -14.201 1.00 90.56 204 ILE A C 1
ATOM 1658 O O . ILE A 1 204 ? 19.523 -6.082 -13.076 1.00 90.56 204 ILE A O 1
ATOM 1662 N N . LEU A 1 205 ? 18.659 -7.457 -14.637 1.00 87.94 205 LEU A N 1
ATOM 1663 C CA . LEU A 1 205 ? 17.619 -8.019 -13.781 1.00 87.94 205 LEU A CA 1
ATOM 1664 C C . LEU A 1 205 ? 18.214 -9.092 -12.853 1.00 87.94 205 LEU A C 1
ATOM 1666 O O . LEU A 1 205 ? 19.023 -9.906 -13.319 1.00 87.94 205 LEU A O 1
ATOM 1670 N N . PRO A 1 206 ? 17.809 -9.133 -11.569 1.00 83.75 206 PRO A N 1
ATOM 1671 C CA . PRO A 1 206 ? 18.180 -10.213 -10.665 1.00 83.75 206 PRO A CA 1
ATOM 1672 C C . PRO A 1 206 ? 17.712 -11.568 -11.206 1.00 83.75 206 PRO A C 1
ATOM 1674 O O . PRO A 1 206 ? 16.625 -11.690 -11.771 1.00 83.75 206 PRO A O 1
ATOM 1677 N N . LYS A 1 207 ? 18.527 -12.613 -11.017 1.00 80.56 207 LYS A N 1
ATOM 1678 C CA . LYS A 1 207 ? 18.241 -13.955 -11.561 1.00 80.56 207 LYS A CA 1
ATOM 1679 C C . LYS A 1 207 ? 16.911 -14.535 -11.081 1.00 80.56 207 LYS A C 1
ATOM 1681 O O . LYS A 1 207 ? 16.255 -15.232 -11.854 1.00 80.56 207 LYS A O 1
ATOM 1686 N N . ASP A 1 208 ? 16.539 -14.245 -9.838 1.00 78.81 208 ASP A N 1
ATOM 1687 C CA . ASP A 1 208 ? 15.327 -14.771 -9.209 1.00 78.81 208 ASP A CA 1
ATOM 1688 C C . ASP A 1 208 ? 14.051 -14.195 -9.857 1.00 78.81 208 ASP A C 1
ATOM 1690 O O . ASP A 1 208 ? 13.027 -14.875 -9.915 1.00 78.81 208 ASP A O 1
ATOM 1694 N N . ASP A 1 209 ? 14.140 -13.003 -10.459 1.00 77.75 209 ASP A N 1
ATOM 1695 C CA . ASP A 1 209 ? 13.025 -12.325 -11.130 1.00 77.75 209 ASP A CA 1
ATOM 1696 C C . ASP A 1 209 ? 12.896 -12.682 -12.618 1.00 77.75 209 ASP A C 1
ATOM 1698 O O . ASP A 1 209 ? 11.834 -12.513 -13.218 1.00 77.75 209 ASP A O 1
ATOM 1702 N N . CYS A 1 210 ? 13.944 -13.226 -13.245 1.00 81.44 210 CYS A N 1
ATOM 1703 C CA . CYS A 1 210 ? 13.928 -13.543 -14.678 1.00 81.44 210 CYS A CA 1
ATOM 1704 C C . CYS A 1 210 ? 12.818 -14.538 -15.060 1.00 81.44 210 CYS A C 1
ATOM 1706 O O . CYS A 1 210 ? 12.242 -14.445 -16.144 1.00 81.44 210 CYS A O 1
ATOM 1708 N N . ALA A 1 211 ? 12.496 -15.488 -14.175 1.00 81.00 211 ALA A N 1
ATOM 1709 C CA . ALA A 1 211 ? 11.470 -16.496 -14.437 1.00 81.00 211 ALA A CA 1
ATOM 1710 C C . ALA A 1 211 ? 10.070 -15.879 -14.590 1.00 81.00 211 ALA A C 1
ATOM 1712 O O . ALA A 1 211 ? 9.307 -16.302 -15.459 1.00 81.00 211 ALA A O 1
ATOM 1713 N N . SER A 1 212 ? 9.747 -14.853 -13.794 1.00 79.69 212 SER A N 1
ATOM 1714 C CA . SER A 1 212 ? 8.435 -14.193 -13.820 1.00 79.69 212 SER A CA 1
ATOM 1715 C C . SER A 1 212 ? 8.253 -13.282 -15.039 1.00 79.69 212 SER A C 1
ATOM 1717 O O . SER A 1 212 ? 7.123 -12.996 -15.426 1.00 79.69 212 SER A O 1
ATOM 1719 N N . MET A 1 213 ? 9.353 -12.866 -15.678 1.00 85.44 213 MET A N 1
ATOM 1720 C CA . MET A 1 213 ? 9.358 -11.976 -16.843 1.00 85.44 213 MET A CA 1
ATOM 1721 C C . MET A 1 213 ? 9.685 -12.689 -18.163 1.00 85.44 213 MET A C 1
ATOM 1723 O O . MET A 1 213 ? 9.809 -12.039 -19.202 1.00 85.44 213 MET A O 1
ATOM 1727 N N . MET A 1 214 ? 9.802 -14.022 -18.166 1.00 85.19 214 MET A N 1
ATOM 1728 C CA . MET A 1 214 ? 10.239 -14.779 -19.345 1.00 85.19 214 MET A CA 1
ATOM 1729 C C . MET A 1 214 ? 9.346 -14.616 -20.569 1.00 85.19 214 MET A C 1
ATOM 1731 O O . MET A 1 214 ? 9.847 -14.519 -21.687 1.00 85.19 214 MET A O 1
ATOM 1735 N N . GLY A 1 215 ? 8.036 -14.501 -20.361 1.00 85.50 215 GLY A N 1
ATOM 1736 C CA . GLY A 1 215 ? 7.090 -14.251 -21.445 1.00 85.50 215 GLY A CA 1
ATOM 1737 C C . GLY A 1 215 ? 7.210 -12.863 -22.081 1.00 85.50 215 GLY A C 1
ATOM 1738 O O . GLY A 1 215 ? 6.604 -12.644 -23.122 1.00 85.50 215 GLY A O 1
ATOM 1739 N N . LEU A 1 216 ? 7.965 -11.936 -21.484 1.00 89.69 216 LEU A N 1
ATOM 1740 C CA . LEU A 1 216 ? 8.019 -10.518 -21.864 1.00 89.69 216 LEU A CA 1
ATOM 1741 C C . LEU A 1 216 ? 9.268 -10.151 -22.682 1.00 89.69 216 LEU A C 1
ATOM 1743 O O . LEU A 1 216 ? 9.428 -9.002 -23.098 1.00 89.69 216 LEU A O 1
ATOM 1747 N N . VAL A 1 217 ? 10.165 -11.112 -22.911 1.00 91.50 217 VAL A N 1
ATOM 1748 C CA . VAL A 1 217 ? 11.416 -10.890 -23.645 1.00 91.50 217 VAL A CA 1
ATOM 1749 C C . VAL A 1 217 ? 11.123 -10.449 -25.081 1.00 91.50 217 VAL A C 1
ATOM 1751 O O . VAL A 1 217 ? 10.270 -11.015 -25.762 1.00 91.50 217 VAL A O 1
ATOM 1754 N N . ASN A 1 218 ? 11.865 -9.442 -25.544 1.00 89.31 218 ASN A N 1
ATOM 1755 C CA . ASN A 1 218 ? 11.775 -8.818 -26.865 1.00 89.31 218 ASN A CA 1
ATOM 1756 C C . ASN A 1 218 ? 10.408 -8.193 -27.198 1.00 89.31 218 ASN A C 1
ATOM 1758 O O . ASN A 1 218 ? 10.125 -7.947 -28.369 1.00 89.31 218 ASN A O 1
ATOM 1762 N N . GLN A 1 219 ? 9.570 -7.907 -26.199 1.00 91.62 219 GLN A N 1
ATOM 1763 C CA . GLN A 1 219 ? 8.321 -7.174 -26.403 1.00 91.62 219 GLN A CA 1
ATOM 1764 C C . GLN A 1 219 ? 8.514 -5.667 -26.222 1.00 91.62 219 GLN A C 1
ATOM 1766 O O . GLN A 1 219 ? 9.215 -5.231 -25.306 1.00 91.62 219 GLN A O 1
ATOM 1771 N N . ASP A 1 220 ? 7.833 -4.879 -27.055 1.00 91.81 220 ASP A N 1
ATOM 1772 C CA . ASP A 1 220 ? 7.739 -3.430 -26.884 1.00 91.81 220 ASP A CA 1
ATOM 1773 C C . ASP A 1 220 ? 6.712 -3.101 -25.803 1.00 91.81 220 ASP A C 1
ATOM 1775 O O . ASP A 1 220 ? 5.497 -3.285 -25.965 1.00 91.81 220 ASP A O 1
ATOM 1779 N N . MET A 1 221 ? 7.205 -2.571 -24.693 1.00 95.62 221 MET A N 1
ATOM 1780 C CA . MET A 1 221 ? 6.427 -2.318 -23.493 1.00 95.62 221 MET A CA 1
ATOM 1781 C C . MET A 1 221 ? 6.546 -0.862 -23.063 1.00 95.62 221 MET A C 1
ATOM 1783 O O . MET A 1 221 ? 7.337 -0.069 -23.575 1.00 95.62 221 MET A O 1
ATOM 1787 N N . LEU A 1 222 ? 5.732 -0.506 -22.083 1.00 94.00 222 LEU A N 1
ATOM 1788 C CA . LEU A 1 222 ? 5.855 0.738 -21.351 1.00 94.00 222 LEU A CA 1
ATOM 1789 C C . LEU A 1 222 ? 6.021 0.405 -19.876 1.00 94.00 222 LEU A C 1
ATOM 1791 O O . LEU A 1 222 ? 5.189 -0.299 -19.304 1.00 94.00 222 LEU A O 1
ATOM 1795 N N . ALA A 1 223 ? 7.079 0.919 -19.265 1.00 93.25 223 ALA A N 1
ATOM 1796 C CA . ALA A 1 223 ? 7.284 0.819 -17.833 1.00 93.25 223 ALA A CA 1
ATOM 1797 C C . ALA A 1 223 ? 6.721 2.060 -17.158 1.00 93.25 223 ALA A C 1
ATOM 1799 O O . ALA A 1 223 ? 7.059 3.184 -17.525 1.00 93.25 223 ALA A O 1
ATOM 1800 N N . ASN A 1 224 ? 5.892 1.860 -16.144 1.00 91.06 224 ASN A N 1
ATOM 1801 C CA . ASN A 1 224 ? 5.524 2.925 -15.233 1.00 91.06 224 ASN A CA 1
ATOM 1802 C C . ASN A 1 224 ? 6.378 2.774 -13.968 1.00 91.06 224 ASN A C 1
ATOM 1804 O O . ASN A 1 224 ? 6.188 1.825 -13.207 1.00 91.06 224 ASN A O 1
ATOM 1808 N N . ILE A 1 225 ? 7.326 3.689 -13.761 1.00 88.56 225 ILE A N 1
ATOM 1809 C CA . ILE A 1 225 ? 8.283 3.659 -12.648 1.00 88.56 225 ILE A CA 1
ATOM 1810 C C . ILE A 1 225 ? 8.010 4.789 -11.654 1.00 88.56 225 ILE A C 1
ATOM 1812 O O . ILE A 1 225 ? 7.762 5.9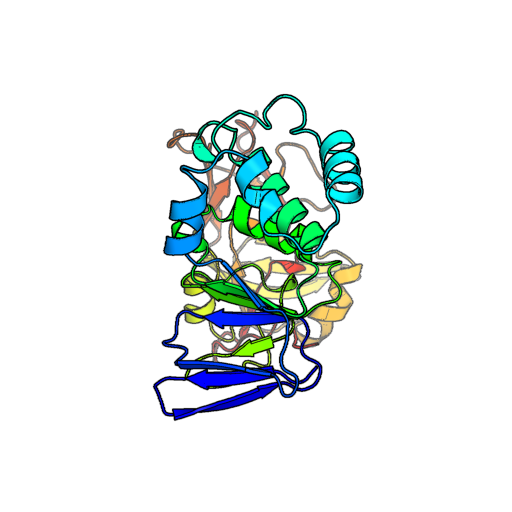28 -12.047 1.00 88.56 225 ILE A O 1
ATOM 1816 N N . GLY A 1 226 ? 8.064 4.479 -10.363 1.00 83.19 226 GLY A N 1
ATOM 1817 C CA . GLY A 1 226 ? 7.956 5.454 -9.279 1.00 83.19 226 GLY A CA 1
ATOM 1818 C C . GLY A 1 226 ? 9.261 5.603 -8.508 1.00 83.19 226 GLY A C 1
ATOM 1819 O O . GLY A 1 226 ? 10.244 4.916 -8.783 1.00 83.19 226 GLY A O 1
ATOM 1820 N N . GLU A 1 227 ? 9.259 6.478 -7.499 1.00 78.75 227 GLU A N 1
ATOM 1821 C CA . GLU A 1 227 ? 10.409 6.658 -6.598 1.00 78.75 227 GLU A CA 1
ATOM 1822 C C . GLU A 1 227 ? 10.828 5.346 -5.910 1.00 78.75 227 GLU A C 1
ATOM 1824 O O . GLU A 1 227 ? 12.013 5.133 -5.675 1.00 78.75 227 GLU A O 1
ATOM 1829 N N . THR A 1 228 ? 9.871 4.462 -5.608 1.00 79.62 228 THR A N 1
ATOM 1830 C CA . THR A 1 228 ? 10.095 3.159 -4.958 1.00 79.62 228 THR A CA 1
ATOM 1831 C C . THR A 1 228 ? 10.517 2.057 -5.922 1.00 79.62 228 THR A C 1
ATOM 1833 O O . THR A 1 228 ? 10.947 1.002 -5.472 1.00 79.62 228 THR A O 1
ATOM 1836 N N . SER A 1 229 ? 10.425 2.280 -7.236 1.00 86.69 229 SER A N 1
ATOM 1837 C CA . SER A 1 229 ? 10.861 1.305 -8.242 1.00 86.69 229 SER A CA 1
ATOM 1838 C C . SER A 1 229 ? 12.385 1.257 -8.391 1.00 86.69 229 SER A C 1
ATOM 1840 O O . SER A 1 229 ? 12.905 0.351 -9.037 1.00 86.69 229 SER A O 1
ATOM 1842 N N . LEU A 1 230 ? 13.106 2.230 -7.820 1.00 89.19 230 LEU A N 1
ATOM 1843 C CA . LEU A 1 230 ? 14.553 2.371 -7.940 1.00 89.19 230 LEU A CA 1
ATOM 1844 C C . LEU A 1 230 ? 15.214 2.426 -6.563 1.00 89.19 230 LEU A C 1
ATOM 1846 O O . LEU A 1 230 ? 14.898 3.276 -5.731 1.00 89.19 230 LEU A O 1
ATOM 1850 N N . GLU A 1 231 ? 16.218 1.582 -6.356 1.00 89.75 231 GLU A N 1
ATOM 1851 C CA . GLU A 1 231 ? 17.126 1.714 -5.228 1.00 89.75 231 GLU A CA 1
ATOM 1852 C C . GLU A 1 231 ? 18.275 2.664 -5.588 1.00 89.75 231 GLU A C 1
ATOM 1854 O O . GLU A 1 231 ? 18.987 2.463 -6.573 1.00 89.75 231 GLU A O 1
ATOM 1859 N N . VAL A 1 232 ? 18.483 3.698 -4.769 1.00 90.62 232 VAL A N 1
ATOM 1860 C CA . VAL A 1 232 ? 19.499 4.731 -5.011 1.00 90.62 232 VAL A CA 1
ATOM 1861 C C . VAL A 1 232 ? 20.675 4.570 -4.055 1.00 90.62 232 VAL A C 1
ATOM 1863 O O . VAL A 1 232 ? 20.529 4.675 -2.836 1.00 90.62 232 VAL A O 1
ATOM 1866 N N . SER A 1 233 ? 21.878 4.425 -4.607 1.00 89.75 233 SER A N 1
ATOM 1867 C CA . SER A 1 233 ? 23.126 4.368 -3.849 1.00 89.75 233 SER A CA 1
ATOM 1868 C C . SER A 1 233 ? 24.133 5.411 -4.326 1.00 89.75 233 SER A C 1
ATOM 1870 O O . SER A 1 233 ? 24.308 5.666 -5.514 1.00 89.75 233 SER A O 1
ATOM 1872 N N . ILE A 1 234 ? 24.857 6.005 -3.374 1.00 89.31 234 ILE A N 1
ATOM 1873 C CA . ILE A 1 234 ? 26.026 6.850 -3.670 1.00 89.31 234 ILE A CA 1
ATOM 1874 C C . ILE A 1 234 ? 27.331 6.041 -3.745 1.00 89.31 234 ILE A C 1
ATOM 1876 O O . ILE A 1 234 ? 28.380 6.591 -4.074 1.00 89.31 234 ILE A O 1
ATOM 1880 N N . ARG A 1 235 ? 27.284 4.761 -3.358 1.00 88.12 235 ARG A N 1
ATOM 1881 C CA . ARG A 1 235 ? 28.399 3.812 -3.410 1.00 88.12 235 ARG A CA 1
ATOM 1882 C C . ARG A 1 235 ? 28.165 2.824 -4.540 1.00 88.12 235 ARG A C 1
ATOM 1884 O O . ARG A 1 235 ? 27.017 2.508 -4.846 1.00 88.12 235 ARG A O 1
ATOM 1891 N N . GLU A 1 236 ? 29.257 2.340 -5.104 1.00 88.31 236 GLU A N 1
ATOM 1892 C CA . GLU A 1 236 ? 29.230 1.297 -6.121 1.00 88.31 236 GLU A CA 1
ATOM 1893 C C . GLU A 1 236 ? 28.496 0.048 -5.630 1.00 88.31 236 GLU A C 1
ATOM 1895 O O . GLU A 1 236 ? 28.619 -0.346 -4.467 1.00 88.31 236 GLU A O 1
ATOM 1900 N N . LYS A 1 237 ? 27.698 -0.531 -6.529 1.00 83.00 237 LYS A N 1
ATOM 1901 C CA . LYS A 1 237 ? 26.963 -1.778 -6.332 1.00 83.00 237 LYS A CA 1
ATOM 1902 C C . LYS A 1 237 ? 27.252 -2.693 -7.515 1.00 83.00 237 LYS A C 1
ATOM 1904 O O . LYS A 1 237 ? 27.266 -2.218 -8.644 1.00 83.00 237 LYS A O 1
ATOM 1909 N N . ALA A 1 238 ? 27.438 -3.985 -7.250 1.00 78.75 238 ALA A N 1
ATOM 1910 C CA . ALA A 1 238 ? 27.806 -4.972 -8.268 1.00 78.75 238 ALA A CA 1
ATOM 1911 C C . ALA A 1 238 ? 26.811 -5.033 -9.445 1.00 78.75 238 ALA A C 1
ATOM 1913 O O . ALA A 1 238 ? 27.228 -5.165 -10.589 1.00 78.75 238 ALA A O 1
ATOM 1914 N N . GLU A 1 239 ? 25.516 -4.871 -9.165 1.00 80.12 239 GLU A N 1
ATOM 1915 C CA . GLU A 1 239 ? 24.428 -4.873 -10.159 1.00 80.12 239 GLU A CA 1
ATOM 1916 C C . GLU A 1 239 ? 23.820 -3.470 -10.352 1.00 80.12 239 GLU A C 1
ATOM 1918 O O . GLU A 1 239 ? 22.709 -3.304 -10.850 1.00 80.12 239 GLU A O 1
ATOM 1923 N N . GLY A 1 240 ? 24.531 -2.431 -9.905 1.00 86.38 240 GLY A N 1
ATOM 1924 C CA . GLY A 1 240 ? 24.082 -1.053 -10.032 1.00 86.38 240 GLY A CA 1
ATOM 1925 C C . GLY A 1 240 ? 24.421 -0.472 -11.402 1.00 86.38 240 GLY A C 1
ATOM 1926 O O . GLY A 1 240 ? 25.548 -0.582 -11.878 1.00 86.38 240 GLY A O 1
ATOM 1927 N N . LEU A 1 241 ? 23.479 0.248 -11.999 1.00 93.62 241 LEU A N 1
ATOM 1928 C CA . LEU A 1 241 ? 23.724 1.106 -13.147 1.00 93.62 241 LEU A CA 1
ATOM 1929 C C . LEU A 1 241 ? 24.286 2.450 -12.673 1.00 93.62 241 LEU A C 1
ATOM 1931 O O . LEU A 1 241 ? 23.629 3.191 -11.938 1.00 93.62 241 LEU A O 1
ATOM 1935 N N . LYS A 1 242 ? 25.495 2.793 -13.119 1.00 94.69 242 LYS A N 1
ATOM 1936 C CA . LYS A 1 242 ? 26.087 4.109 -12.865 1.00 94.69 242 LYS A CA 1
ATOM 1937 C C . LYS A 1 242 ? 25.471 5.156 -13.793 1.00 94.69 242 LYS A C 1
ATOM 1939 O O . LYS A 1 242 ? 25.655 5.087 -15.004 1.00 94.69 242 LYS A O 1
ATOM 1944 N N . VAL A 1 243 ? 24.815 6.165 -13.226 1.00 94.56 243 VAL A N 1
ATOM 1945 C CA . VAL A 1 243 ? 24.116 7.222 -13.974 1.00 94.56 243 VAL A CA 1
ATOM 1946 C C . VAL A 1 243 ? 24.580 8.620 -13.564 1.00 94.56 243 VAL A C 1
ATOM 1948 O O . VAL A 1 243 ? 24.850 8.852 -12.379 1.00 94.56 243 VAL A O 1
ATOM 1951 N N . PRO A 1 244 ? 24.681 9.576 -14.505 1.00 94.19 244 PRO A N 1
ATOM 1952 C CA . PRO A 1 244 ? 24.904 10.974 -14.167 1.00 94.19 244 PRO A CA 1
ATOM 1953 C C . PRO A 1 244 ? 23.664 11.562 -13.481 1.00 94.19 244 PRO A C 1
ATOM 1955 O O . PRO A 1 244 ? 22.530 11.306 -13.884 1.00 94.19 244 PRO A O 1
ATOM 1958 N N . VAL A 1 245 ? 23.875 12.392 -12.459 1.00 93.69 245 VAL A N 1
ATOM 1959 C CA . VAL A 1 245 ? 22.795 13.061 -11.727 1.00 93.69 245 VAL A CA 1
ATOM 1960 C C . VAL A 1 245 ? 23.037 14.562 -11.619 1.00 93.69 245 VAL A C 1
ATOM 1962 O O . VAL A 1 245 ? 24.132 15.024 -11.290 1.00 93.69 245 VAL A O 1
ATOM 1965 N N . LYS A 1 246 ? 21.978 15.347 -11.820 1.00 93.50 246 LYS A N 1
ATOM 1966 C CA . LYS A 1 246 ? 21.947 16.761 -11.440 1.00 93.50 246 LYS A CA 1
ATOM 1967 C C . LYS A 1 246 ? 21.252 16.906 -10.092 1.00 93.50 246 LYS A C 1
ATOM 1969 O O . LYS A 1 246 ? 20.077 16.587 -9.946 1.00 93.50 246 LYS A O 1
ATOM 1974 N N . ILE A 1 247 ? 21.980 17.400 -9.098 1.00 89.75 247 ILE A N 1
ATOM 1975 C CA . ILE A 1 247 ? 21.442 17.611 -7.750 1.00 89.75 247 ILE A CA 1
ATOM 1976 C C . ILE A 1 247 ? 20.603 18.888 -7.758 1.00 89.75 247 ILE A C 1
ATOM 1978 O O . ILE A 1 247 ? 21.100 19.959 -8.116 1.00 89.75 247 ILE A O 1
ATOM 1982 N N . LEU A 1 248 ? 19.340 18.780 -7.359 1.00 86.62 248 LEU A N 1
ATOM 1983 C CA . LEU A 1 248 ? 18.449 19.928 -7.246 1.00 86.62 248 LEU A CA 1
ATOM 1984 C C . LEU A 1 248 ? 18.620 20.630 -5.889 1.00 86.62 248 LEU A C 1
ATOM 1986 O O . LEU A 1 248 ? 19.020 19.995 -4.906 1.00 86.62 248 LEU A O 1
ATOM 1990 N N . PRO A 1 249 ? 18.299 21.935 -5.801 1.00 79.31 249 PRO A N 1
ATOM 1991 C CA . PRO A 1 249 ? 18.237 22.633 -4.524 1.00 79.31 249 PRO A CA 1
ATOM 1992 C C . PRO A 1 249 ? 17.294 21.903 -3.565 1.00 79.31 249 PRO A C 1
ATOM 1994 O O . PRO A 1 249 ? 16.215 21.462 -3.965 1.00 79.31 249 PRO A O 1
ATOM 1997 N N . LYS A 1 250 ? 17.698 21.782 -2.297 1.00 74.69 250 LYS A N 1
ATOM 1998 C CA . LYS A 1 250 ? 16.901 21.123 -1.257 1.00 74.69 250 LYS A CA 1
ATOM 1999 C C . LYS A 1 250 ? 15.516 21.781 -1.182 1.00 74.69 250 LYS A C 1
ATOM 2001 O O . LYS A 1 250 ? 15.421 22.975 -0.904 1.00 74.69 250 LYS A O 1
ATOM 2006 N N . ARG A 1 251 ? 14.452 21.010 -1.425 1.00 62.34 251 ARG A N 1
ATOM 2007 C CA . ARG A 1 251 ? 13.060 21.453 -1.255 1.00 62.34 251 ARG A CA 1
ATOM 2008 C C . ARG A 1 251 ? 12.488 20.772 -0.015 1.00 62.34 251 ARG A C 1
ATOM 2010 O O . ARG A 1 251 ? 12.299 19.558 0.007 1.00 62.34 251 ARG A O 1
ATOM 2017 N N . GLY A 1 252 ? 12.256 21.549 1.041 1.00 69.69 252 GLY A N 1
ATOM 2018 C CA . GLY A 1 252 ? 11.832 21.018 2.339 1.00 69.69 252 GLY A CA 1
ATOM 2019 C C . GLY A 1 252 ? 12.910 20.139 2.984 1.00 69.69 252 GLY A C 1
ATOM 2020 O O . GLY A 1 252 ? 14.078 20.522 3.057 1.00 69.69 252 GLY A O 1
ATOM 2021 N N . LEU A 1 253 ? 12.529 18.952 3.465 1.00 67.56 253 LEU A N 1
ATOM 2022 C CA . LEU A 1 253 ? 13.446 18.021 4.137 1.00 67.56 253 LEU A CA 1
ATOM 2023 C C . LEU A 1 253 ? 14.206 17.089 3.179 1.00 67.56 253 LEU A C 1
ATOM 2025 O O . LEU A 1 253 ? 15.184 16.476 3.604 1.00 67.56 253 LEU A O 1
ATOM 2029 N N . ARG A 1 254 ? 13.811 16.995 1.902 1.00 75.69 254 ARG A N 1
ATOM 2030 C CA . ARG A 1 254 ? 14.358 16.014 0.951 1.00 75.69 254 ARG A CA 1
ATOM 2031 C C . ARG A 1 254 ? 15.363 16.645 -0.016 1.00 75.69 254 ARG A C 1
ATOM 2033 O O . ARG A 1 254 ? 15.156 17.744 -0.533 1.00 75.69 254 ARG A O 1
ATOM 2040 N N . LEU A 1 255 ? 16.462 15.933 -0.260 1.00 86.12 255 LEU A N 1
ATOM 2041 C CA . LEU A 1 255 ? 17.381 16.217 -1.360 1.00 86.12 255 LEU A CA 1
ATOM 2042 C C . LEU A 1 255 ? 16.945 15.381 -2.567 1.00 86.12 255 LEU A C 1
ATOM 2044 O O . LEU A 1 255 ? 16.674 14.195 -2.406 1.00 86.12 255 LEU A O 1
ATOM 2048 N N . LEU A 1 256 ? 16.872 15.986 -3.751 1.00 89.25 256 LEU A N 1
ATOM 2049 C CA . LEU A 1 256 ? 16.429 15.309 -4.972 1.00 89.25 256 LEU A CA 1
ATOM 2050 C C . LEU A 1 256 ? 17.546 15.290 -6.015 1.00 89.25 256 LEU A C 1
ATOM 2052 O O . LEU A 1 256 ? 18.245 16.287 -6.223 1.00 89.25 256 LEU A O 1
ATOM 2056 N N . GLY A 1 257 ? 17.696 14.145 -6.668 1.00 90.81 257 GLY A N 1
ATOM 2057 C CA . GLY A 1 257 ? 18.510 13.955 -7.856 1.00 90.81 257 GLY A CA 1
ATOM 2058 C C . GLY A 1 257 ? 17.622 13.954 -9.090 1.00 90.81 257 GLY A C 1
ATOM 2059 O O . GLY A 1 257 ? 16.536 13.383 -9.073 1.00 90.81 257 GLY A O 1
ATOM 2060 N N . MET A 1 258 ? 18.081 14.606 -10.149 1.00 92.19 258 MET A N 1
ATOM 2061 C CA . MET A 1 258 ? 17.423 14.630 -11.447 1.00 92.19 258 MET A CA 1
ATOM 2062 C C . MET A 1 258 ? 18.270 13.855 -12.451 1.00 92.19 258 MET A C 1
ATOM 2064 O O . MET A 1 258 ? 19.460 14.149 -12.611 1.00 92.19 258 MET A O 1
ATOM 2068 N N . ILE A 1 259 ? 17.652 12.879 -13.108 1.00 92.62 259 ILE A N 1
ATOM 2069 C CA . ILE A 1 259 ? 18.288 11.971 -14.063 1.00 92.62 259 ILE A CA 1
ATOM 2070 C C . ILE A 1 259 ? 17.539 12.108 -15.383 1.00 92.62 259 ILE A C 1
ATOM 2072 O O . ILE A 1 259 ? 16.314 11.998 -15.414 1.00 92.62 259 ILE A O 1
ATOM 2076 N N . HIS A 1 260 ? 18.270 12.385 -16.459 1.00 91.38 260 HIS A N 1
ATOM 2077 C CA . HIS A 1 260 ? 17.695 12.435 -17.800 1.00 91.38 260 HIS A CA 1
ATOM 2078 C C . HIS A 1 260 ? 17.848 11.066 -18.443 1.00 91.38 260 HIS A C 1
ATOM 2080 O O . HIS A 1 260 ? 18.931 10.486 -18.372 1.00 91.38 260 HIS A O 1
ATOM 2086 N N . THR A 1 261 ? 16.769 10.584 -19.046 1.00 87.88 261 THR A N 1
ATOM 2087 C CA . THR A 1 261 ? 16.741 9.317 -19.767 1.00 87.88 261 THR A CA 1
ATOM 2088 C C . THR A 1 261 ? 15.905 9.481 -21.028 1.00 87.88 261 THR A C 1
ATOM 2090 O O . THR A 1 261 ? 14.725 9.829 -20.963 1.00 87.88 261 THR A O 1
ATOM 2093 N N . GLY A 1 262 ? 16.533 9.370 -22.198 1.00 84.31 262 GLY A N 1
ATOM 2094 C CA . GLY A 1 262 ? 15.886 9.679 -23.472 1.00 84.31 262 GLY A CA 1
ATOM 2095 C C . GLY A 1 262 ? 15.251 11.080 -23.487 1.00 84.31 262 GLY A C 1
ATOM 2096 O O . GLY A 1 262 ? 15.940 12.096 -23.395 1.00 84.31 262 GLY A O 1
ATOM 2097 N N . LYS A 1 263 ? 13.918 11.141 -23.617 1.00 85.12 263 LYS A N 1
ATOM 2098 C CA . LYS A 1 263 ? 13.130 12.395 -23.567 1.00 85.12 263 LYS A CA 1
ATOM 2099 C C . LYS A 1 263 ? 12.529 12.684 -22.188 1.00 85.12 263 LYS A C 1
ATOM 2101 O O . LYS A 1 263 ? 11.885 13.715 -22.006 1.00 85.12 263 LYS A O 1
ATOM 2106 N N . ASN A 1 264 ? 12.714 11.776 -21.239 1.00 88.44 264 ASN A N 1
ATOM 2107 C CA . ASN A 1 264 ? 12.098 11.806 -19.927 1.00 88.44 264 ASN A CA 1
ATOM 2108 C C . ASN A 1 264 ? 13.085 12.283 -18.859 1.00 88.44 264 ASN A C 1
ATOM 2110 O O . ASN A 1 264 ? 14.308 12.259 -19.013 1.00 88.44 264 ASN A O 1
ATOM 2114 N N . THR A 1 265 ? 12.534 12.760 -17.748 1.00 88.88 265 THR A N 1
ATOM 2115 C CA . THR A 1 265 ? 13.305 13.166 -16.573 1.00 88.88 265 THR A CA 1
ATOM 2116 C C . THR A 1 265 ? 12.730 12.470 -15.357 1.00 88.88 265 THR A C 1
ATOM 2118 O O . THR A 1 265 ? 11.559 12.661 -15.046 1.00 88.88 265 THR A O 1
ATOM 2121 N N . ILE A 1 266 ? 13.561 11.687 -14.674 1.00 89.88 266 ILE A N 1
ATOM 2122 C CA . ILE A 1 266 ? 13.207 10.992 -13.437 1.00 89.88 266 ILE A CA 1
ATOM 2123 C C . ILE A 1 266 ? 13.745 11.805 -12.261 1.00 89.88 266 ILE A C 1
ATOM 2125 O O . ILE A 1 266 ? 14.891 12.272 -12.275 1.00 89.88 266 ILE A O 1
ATOM 2129 N N . PHE A 1 267 ? 12.927 11.944 -11.221 1.00 88.31 267 PHE A N 1
ATOM 2130 C CA . PHE A 1 267 ? 13.344 12.501 -9.940 1.00 88.31 267 PHE A CA 1
ATOM 2131 C C . PHE A 1 267 ? 13.505 11.376 -8.924 1.00 88.31 267 PHE A C 1
ATOM 2133 O O . PHE A 1 267 ? 12.597 10.569 -8.749 1.00 88.31 267 PHE A O 1
ATOM 2140 N N . VAL A 1 268 ? 14.654 11.336 -8.250 1.00 88.50 268 VAL A N 1
ATOM 2141 C CA . VAL A 1 268 ? 14.952 10.327 -7.229 1.00 88.50 268 VAL A CA 1
ATOM 2142 C C . VAL A 1 268 ? 15.306 10.979 -5.891 1.00 88.50 268 VAL A C 1
ATOM 2144 O O . VAL A 1 268 ? 16.062 11.962 -5.863 1.00 88.50 268 VAL A O 1
ATOM 2147 N N . PRO A 1 269 ? 14.792 10.467 -4.760 1.00 87.81 269 PRO A N 1
ATOM 2148 C CA . PRO A 1 269 ? 15.191 10.944 -3.445 1.00 87.81 269 PRO A CA 1
ATOM 2149 C C . PRO A 1 269 ? 16.636 10.542 -3.137 1.00 87.81 269 PRO A C 1
ATOM 2151 O O . PRO A 1 269 ? 17.057 9.411 -3.367 1.00 87.81 269 PRO A O 1
ATOM 2154 N N . LEU A 1 270 ? 17.410 11.481 -2.591 1.00 86.56 270 LEU A N 1
ATOM 2155 C CA . LEU A 1 270 ? 18.797 11.259 -2.196 1.00 86.56 270 LEU A CA 1
ATOM 2156 C C . LEU A 1 270 ? 18.911 11.208 -0.669 1.00 86.56 270 LEU A C 1
ATOM 2158 O O . LEU A 1 270 ? 18.506 12.167 -0.003 1.00 86.56 270 LEU A O 1
ATOM 2162 N N . PRO A 1 271 ? 19.534 10.161 -0.094 1.00 78.81 271 PRO A N 1
ATOM 2163 C CA . PRO A 1 271 ? 19.730 10.075 1.355 1.00 78.81 271 PRO A CA 1
ATOM 2164 C C . PRO A 1 271 ? 20.689 11.159 1.866 1.00 78.81 271 PRO A C 1
ATOM 2166 O O . PRO A 1 271 ? 20.585 11.629 2.995 1.00 78.81 271 PRO A O 1
ATOM 2169 N N . LYS A 1 272 ? 21.643 11.568 1.025 1.00 85.81 272 LYS A N 1
ATOM 2170 C CA . LYS A 1 272 ? 22.593 12.658 1.260 1.00 85.81 272 LYS A CA 1
ATOM 2171 C C . LYS A 1 272 ? 23.177 13.127 -0.066 1.00 85.81 272 LYS A C 1
ATOM 2173 O O . LYS A 1 272 ? 23.030 12.459 -1.087 1.00 85.81 272 LYS A O 1
ATOM 2178 N N . ARG A 1 273 ? 23.868 14.267 -0.045 1.00 87.06 273 ARG A N 1
ATOM 2179 C CA . ARG A 1 273 ? 24.543 14.803 -1.230 1.00 87.06 273 ARG A CA 1
ATOM 2180 C C . ARG A 1 273 ? 25.659 13.842 -1.671 1.00 87.06 273 ARG A C 1
ATOM 2182 O O . ARG A 1 273 ? 26.535 13.560 -0.850 1.00 87.06 273 ARG A O 1
ATOM 2189 N N . PRO A 1 274 ? 25.637 13.318 -2.910 1.00 86.88 274 PRO A N 1
ATOM 2190 C CA . PRO A 1 274 ? 26.703 12.453 -3.386 1.00 86.88 274 PRO A CA 1
ATOM 2191 C C . PRO A 1 274 ? 28.006 13.256 -3.541 1.00 86.88 274 PRO A C 1
ATOM 2193 O O . PRO A 1 274 ? 27.961 14.442 -3.878 1.00 86.88 274 PRO A O 1
ATOM 2196 N N . PRO A 1 275 ? 29.169 12.628 -3.296 1.00 86.00 275 PRO A N 1
ATOM 2197 C CA . PRO A 1 275 ? 30.472 13.273 -3.463 1.00 86.00 275 PRO A CA 1
ATOM 2198 C C . PRO A 1 275 ? 30.867 13.447 -4.937 1.00 86.00 275 PRO A C 1
ATOM 2200 O O . PRO A 1 275 ? 31.786 14.197 -5.243 1.00 86.00 275 PRO A O 1
ATOM 2203 N N . THR A 1 276 ? 30.183 12.757 -5.852 1.00 89.50 276 THR A N 1
ATOM 2204 C CA . THR A 1 276 ? 30.420 12.803 -7.299 1.00 89.50 276 THR A CA 1
ATOM 2205 C C . THR A 1 276 ? 29.111 13.132 -8.025 1.00 89.50 276 THR A C 1
ATOM 2207 O O . THR A 1 276 ? 28.040 12.966 -7.433 1.00 89.50 276 THR A O 1
ATOM 2210 N N . PRO A 1 277 ? 29.142 13.575 -9.297 1.00 91.00 277 PRO A N 1
ATOM 2211 C CA . PRO A 1 277 ? 27.928 13.808 -10.084 1.00 91.00 277 PRO A CA 1
ATOM 2212 C C . PRO A 1 277 ? 27.305 12.500 -10.605 1.00 91.00 277 PRO A C 1
ATOM 2214 O O . PRO A 1 277 ? 26.620 12.509 -11.624 1.00 91.00 277 PRO A O 1
ATOM 2217 N N . TYR A 1 278 ? 27.552 11.375 -9.929 1.00 93.50 278 TYR A N 1
ATOM 2218 C CA . TYR A 1 278 ? 27.073 10.054 -10.313 1.00 93.50 278 TYR A CA 1
ATOM 2219 C C . TYR A 1 278 ? 26.346 9.373 -9.156 1.00 93.50 278 TYR A C 1
ATOM 2221 O O . TYR A 1 278 ? 26.684 9.567 -7.985 1.00 93.50 278 TYR A O 1
ATOM 2229 N N . LEU A 1 279 ? 25.375 8.539 -9.511 1.00 93.81 279 LEU A N 1
ATOM 2230 C CA . LEU A 1 279 ? 24.693 7.612 -8.615 1.00 93.81 279 LEU A CA 1
ATOM 2231 C C . LEU A 1 279 ? 24.745 6.211 -9.195 1.00 93.81 279 LEU A C 1
ATOM 2233 O O . LEU A 1 279 ? 24.931 6.033 -10.395 1.00 93.81 279 LEU A O 1
ATOM 2237 N N . TRP A 1 280 ? 24.554 5.237 -8.323 1.00 93.44 280 TRP A N 1
ATOM 2238 C CA . TRP A 1 280 ? 24.325 3.853 -8.688 1.00 93.44 280 TRP A CA 1
ATOM 2239 C C . TRP A 1 280 ? 22.856 3.545 -8.440 1.00 93.44 280 TRP A C 1
ATOM 2241 O O . TRP A 1 280 ? 22.365 3.758 -7.329 1.00 93.44 280 TRP A O 1
ATOM 2251 N N . LEU A 1 281 ? 22.163 3.097 -9.481 1.00 92.88 281 LEU A N 1
ATOM 2252 C CA . LEU A 1 281 ? 20.757 2.725 -9.432 1.00 92.88 281 LEU A CA 1
ATOM 2253 C C . LEU A 1 281 ? 20.595 1.221 -9.605 1.00 92.88 281 LEU A C 1
ATOM 2255 O O . LEU A 1 281 ? 21.213 0.641 -10.491 1.00 92.88 281 LEU A O 1
ATOM 2259 N N . SER A 1 282 ? 19.704 0.619 -8.835 1.00 90.81 282 SER A N 1
ATOM 2260 C CA . SER A 1 282 ? 19.230 -0.745 -9.074 1.00 90.81 282 SER A CA 1
ATOM 2261 C C . SER A 1 282 ? 17.716 -0.719 -9.238 1.00 90.81 282 SER A C 1
ATOM 2263 O O . SER A 1 282 ? 17.040 0.090 -8.600 1.00 90.81 282 SER A O 1
ATOM 2265 N N . ILE A 1 283 ? 17.185 -1.558 -10.123 1.00 89.81 283 ILE A N 1
ATOM 2266 C CA . ILE A 1 283 ? 15.737 -1.720 -10.270 1.00 89.81 283 ILE A CA 1
ATOM 2267 C C . ILE A 1 283 ? 15.221 -2.622 -9.146 1.00 89.81 283 ILE A C 1
ATOM 2269 O O . ILE A 1 283 ? 15.919 -3.547 -8.740 1.00 89.81 283 ILE A O 1
ATOM 2273 N N . ILE A 1 284 ? 14.017 -2.343 -8.650 1.00 87.44 284 ILE A N 1
ATOM 2274 C CA . ILE A 1 284 ? 13.278 -3.213 -7.729 1.00 87.44 284 ILE A CA 1
ATOM 2275 C C . ILE A 1 284 ? 12.116 -3.823 -8.530 1.00 87.44 284 ILE A C 1
ATOM 2277 O O . ILE A 1 284 ? 11.101 -3.141 -8.724 1.00 87.44 284 ILE A O 1
ATOM 2281 N N . PRO A 1 285 ? 12.265 -5.044 -9.083 1.00 83.88 285 PRO A N 1
ATOM 2282 C CA . PRO A 1 285 ? 11.297 -5.631 -10.011 1.00 83.88 285 PRO A CA 1
ATOM 2283 C C . PRO A 1 285 ? 9.885 -5.762 -9.442 1.00 83.88 285 PRO A C 1
ATOM 2285 O O . PRO A 1 285 ? 8.916 -5.589 -10.172 1.00 83.88 285 PRO A O 1
ATOM 2288 N N . GLU A 1 286 ? 9.731 -5.989 -8.143 1.00 78.94 286 GLU A N 1
ATOM 2289 C CA . GLU A 1 286 ? 8.434 -6.128 -7.471 1.00 78.94 286 GLU A CA 1
ATOM 2290 C C . GLU A 1 286 ? 7.630 -4.821 -7.450 1.00 78.94 286 GLU A C 1
ATOM 2292 O O . GLU A 1 286 ? 6.412 -4.831 -7.292 1.00 78.94 286 GLU A O 1
ATOM 2297 N N . GLN A 1 287 ? 8.310 -3.687 -7.627 1.00 81.69 287 GLN A N 1
ATOM 2298 C CA . GLN A 1 287 ? 7.731 -2.341 -7.659 1.00 81.69 287 GLN A CA 1
ATOM 2299 C C . GLN A 1 287 ? 7.564 -1.818 -9.099 1.00 81.69 287 GLN A C 1
ATOM 2301 O O . GLN A 1 287 ? 7.257 -0.635 -9.315 1.00 81.69 287 GLN A O 1
ATOM 2306 N N . LEU A 1 288 ? 7.821 -2.669 -10.098 1.00 86.06 288 LEU A N 1
ATOM 2307 C CA . LEU A 1 288 ? 7.721 -2.349 -11.515 1.00 86.06 288 LEU A CA 1
ATOM 2308 C C . LEU A 1 288 ? 6.338 -2.716 -12.052 1.00 86.06 288 LEU A C 1
ATOM 2310 O O . LEU A 1 288 ? 5.854 -3.829 -11.862 1.00 86.06 288 LEU A O 1
ATOM 2314 N N . TYR A 1 289 ? 5.747 -1.803 -12.818 1.00 89.19 289 TYR A N 1
ATOM 2315 C CA . TYR A 1 289 ? 4.567 -2.101 -13.619 1.00 89.19 289 TYR A CA 1
ATOM 2316 C C . TYR A 1 289 ? 4.913 -1.991 -15.096 1.00 89.19 289 TYR A C 1
ATOM 2318 O O . TYR A 1 289 ? 5.313 -0.920 -15.561 1.00 89.19 289 TYR A O 1
ATOM 2326 N N . LEU A 1 290 ? 4.728 -3.085 -15.833 1.00 91.88 290 LEU A N 1
ATOM 2327 C CA . LEU A 1 290 ? 4.885 -3.103 -17.284 1.00 91.88 290 LEU A CA 1
ATOM 2328 C C . LEU A 1 290 ? 3.519 -3.179 -17.947 1.00 91.88 290 LEU A C 1
ATOM 2330 O O . LEU A 1 290 ? 2.614 -3.883 -17.492 1.00 91.88 290 LEU A O 1
ATOM 2334 N N . PHE A 1 291 ? 3.400 -2.461 -19.053 1.00 92.19 291 PHE A N 1
ATOM 2335 C CA . PHE A 1 291 ? 2.202 -2.356 -19.864 1.00 92.19 291 PHE A CA 1
ATOM 2336 C C . PHE A 1 291 ? 2.518 -2.694 -21.305 1.00 92.19 291 PHE A C 1
ATOM 2338 O O . PHE A 1 291 ? 3.579 -2.344 -21.820 1.00 92.19 291 PHE A O 1
ATOM 2345 N N . HIS A 1 292 ? 1.549 -3.289 -21.983 1.00 91.62 292 HIS A N 1
ATOM 2346 C CA . HIS A 1 292 ? 1.613 -3.421 -23.423 1.00 91.62 292 HIS A CA 1
ATOM 2347 C C . HIS A 1 292 ? 1.613 -2.023 -24.063 1.00 91.62 292 HIS A C 1
ATOM 2349 O O . HIS A 1 292 ? 0.750 -1.191 -23.764 1.00 91.62 292 HIS A O 1
ATOM 2355 N N . SER A 1 293 ? 2.556 -1.760 -24.968 1.00 91.06 293 SER A N 1
ATOM 2356 C CA . SER A 1 293 ? 2.741 -0.439 -25.589 1.00 91.06 293 SER A CA 1
ATOM 2357 C C . SER A 1 293 ? 1.495 0.060 -26.338 1.00 91.06 293 SER A C 1
ATOM 2359 O O . SER A 1 293 ? 1.092 1.216 -26.181 1.00 91.06 293 SER A O 1
ATOM 2361 N N . HIS A 1 294 ? 0.850 -0.829 -27.102 1.00 87.38 294 HIS A N 1
ATOM 2362 C CA . HIS A 1 294 ? -0.372 -0.528 -27.858 1.00 87.38 294 HIS A CA 1
ATOM 2363 C C . HIS A 1 294 ? -1.655 -0.516 -27.014 1.00 87.38 294 HIS A C 1
ATOM 2365 O O . HIS A 1 294 ? -2.350 0.495 -26.986 1.00 87.38 294 HIS A O 1
ATOM 2371 N N . THR A 1 295 ? -1.988 -1.615 -26.325 1.00 87.38 295 THR A N 1
ATOM 2372 C CA . THR A 1 295 ? -3.279 -1.735 -25.617 1.00 87.38 295 THR A CA 1
ATOM 2373 C C . THR A 1 295 ? -3.313 -0.994 -24.283 1.00 87.38 295 THR A C 1
ATOM 2375 O O . THR A 1 295 ? -4.390 -0.827 -23.717 1.00 87.38 295 THR A O 1
ATOM 2378 N N . ARG A 1 296 ? -2.152 -0.562 -23.764 1.00 86.75 296 ARG A N 1
ATOM 2379 C CA . ARG A 1 296 ? -1.999 0.082 -22.446 1.00 86.75 296 ARG A CA 1
ATOM 2380 C C . ARG A 1 296 ? -2.525 -0.763 -21.281 1.00 86.75 296 ARG A C 1
ATOM 2382 O O . ARG A 1 296 ? -2.731 -0.235 -20.190 1.00 86.75 296 ARG A O 1
ATOM 2389 N N . GLN A 1 297 ? -2.710 -2.065 -21.492 1.00 85.94 297 GLN A N 1
ATOM 2390 C CA . GLN A 1 297 ? -3.084 -3.012 -20.446 1.00 85.94 297 GLN A CA 1
ATOM 2391 C C . GLN A 1 297 ? -1.844 -3.492 -19.699 1.00 85.94 297 GLN A C 1
ATOM 2393 O O . GLN A 1 297 ? -0.791 -3.703 -20.310 1.00 85.94 297 GLN A O 1
ATOM 2398 N N . ARG A 1 298 ? -1.961 -3.646 -18.375 1.00 88.50 298 ARG A N 1
ATOM 2399 C CA . ARG A 1 298 ? -0.873 -4.176 -17.547 1.00 88.50 298 ARG A CA 1
ATOM 2400 C C . ARG A 1 298 ? -0.546 -5.609 -17.968 1.00 88.50 298 ARG A C 1
ATOM 2402 O O . ARG A 1 298 ? -1.437 -6.446 -18.060 1.00 88.50 298 ARG A O 1
ATOM 2409 N N . ILE A 1 299 ? 0.739 -5.881 -18.148 1.00 88.00 299 ILE A N 1
ATOM 2410 C CA . ILE A 1 299 ? 1.297 -7.209 -18.435 1.00 88.00 299 ILE A CA 1
ATOM 2411 C C . ILE A 1 299 ? 2.185 -7.721 -17.295 1.00 88.00 299 ILE A C 1
ATOM 2413 O O . ILE A 1 299 ? 2.315 -8.929 -17.150 1.00 88.00 299 ILE A O 1
ATOM 2417 N N . TYR A 1 300 ? 2.724 -6.834 -16.448 1.00 87.19 300 TYR A N 1
ATOM 2418 C CA . TYR A 1 300 ? 3.494 -7.197 -15.254 1.00 87.19 300 TYR A CA 1
ATOM 2419 C C . TYR A 1 300 ? 3.201 -6.232 -14.083 1.00 87.19 300 TYR A C 1
ATOM 2421 O O . TYR A 1 300 ? 3.073 -5.030 -14.344 1.00 87.19 300 TYR A O 1
ATOM 2429 N N . PRO A 1 301 ? 3.091 -6.702 -12.822 1.00 78.94 301 PRO A N 1
ATOM 2430 C CA . PRO A 1 301 ? 3.152 -8.107 -12.410 1.00 78.94 301 PRO A CA 1
ATOM 2431 C C . PRO A 1 301 ? 1.967 -8.912 -12.961 1.00 78.94 301 PRO A C 1
ATOM 2433 O O . PRO A 1 301 ? 0.858 -8.375 -13.131 1.00 78.94 301 PRO A O 1
ATOM 2436 N N . HIS A 1 302 ? 2.207 -10.191 -13.266 1.00 66.75 302 HIS A N 1
ATOM 2437 C CA . HIS A 1 302 ? 1.148 -11.127 -13.645 1.00 66.75 302 HIS A CA 1
ATOM 2438 C C . HIS A 1 302 ? 0.180 -11.321 -12.467 1.00 66.75 302 HIS A C 1
ATOM 2440 O O . HIS A 1 302 ? 0.576 -11.217 -11.307 1.00 66.75 302 HIS A O 1
ATOM 2446 N N . LYS A 1 303 ? -1.105 -11.575 -12.755 1.00 55.16 303 LYS A N 1
ATOM 2447 C CA . LYS A 1 303 ? -2.016 -12.090 -11.722 1.00 55.16 303 LYS A CA 1
ATOM 2448 C C . LYS A 1 303 ? -1.472 -13.460 -11.294 1.00 55.16 303 LYS A C 1
ATOM 2450 O O . LYS A 1 303 ? -1.339 -14.327 -12.154 1.00 55.16 303 LYS A O 1
ATOM 2455 N N . SER A 1 304 ? -1.116 -13.609 -10.021 1.00 43.34 304 SER A N 1
ATOM 2456 C CA . SER A 1 304 ? -0.943 -14.916 -9.377 1.00 43.34 304 SER A CA 1
ATOM 2457 C C . SER A 1 304 ? -2.290 -15.604 -9.228 1.00 43.34 304 SER A C 1
ATOM 2459 O O . SER A 1 304 ? -3.224 -14.883 -8.804 1.00 43.34 304 SER A O 1
#

Secondary structure (DSSP, 8-state):
--EEEEETTS-EEEESS-SEEEEES--EEEEEESS---EEEE-HHHHHHHHTSBHHHHHTTSSS-HHHHHHHHHHSGGGGGTTSBGGGS-HHHHHHHHHHHHHHH--SEEEEE-GGGTS-HHHHHHHHHHGGG-SSEEEEEESS---GGG-SEEEETTEEES-SS-SBHHHHHHHSSS-EEEEEEEEEEETTEEEEEETTEEEEPPHHHHTTTGGGBT--EEEEEEGGGEEEESS--TTPEEEE-EEPPPBTTBEEEEEEETTEEEEEEESS--SSSEEEEEE-GGG-EEEETTT-BEEESPP-

Radius of gyration: 23.37 Å; chains: 1; bounding box: 58×40×65 Å

pLDDT: mean 82.08, std 9.23, range [43.34, 95.62]